Protein AF-X1LUN9-F1 (afdb_monomer_lite)

Radius of gyration: 34.14 Å; chains: 1; bounding box: 71×42×82 Å

pLDDT: mean 83.08, std 9.65, range [52.69, 94.38]

Organism: NCBI:txid412755

Foldseek 3Di:
DPADDVVVVVVVVVVCVVLLQKDWDAWDKDKQDFDWDWAADPVPRDIDIDGGHDIDIDTWGKMFTADPVPRDTDDIDTDDPDPNVQVRVCQVVVHKGKDWHADPVRQIAMDIGHSPPDDPVVVVVVCVVRPPDVVVVVVVVVVDPPDPPPPPPPQDPLLVCLVVVLLCLLAVVLLVQLLVVLLVCLVVCVLVVVVPDPDDVVVVLVVSLVVSLVVSLVVSCVRCCVRVNPPDPVVVVSVVSSVNNNVRSVVSVVLSVVDNHPVVSVVVVVVVVVVD

Sequence (276 aa):
YNDMPQKIVEYQQDRSIKDGDARLASPTEFKLKPTEFEITNQETGETTTYDFDDEKIIELETIEMLDSSTGEREETVYYVETEEDMLRLAYGESEMGATAAMNARGKVSYQYYLQGYETDRLKSLLYILHNESPGVVSAKKDKQVVRTLEVMKTLNNRENLVPVFVAYLGSLMGFFIVMAYIFYDKAEGVIRAFAVTPSSIWKYLISKIFVILTTVVVSSSIITIPVMGGQPNYLLFYIFLIITTFAVASLGLLVASFFDSISKAFGVMYAIMISL

InterPro domains:
  IPR013525 ABC-2 type transporter, transmembrane domain [PF12698] (76-274)

Secondary structure (DSSP, 8-state):
-BS--HHHHHHHHHHHHHTTSEEEPPPEEEEEPPEEEEEE-TTT--EEEEEE-S-EEEEEEEEEEE-TTT--EEEEEEE-SSHHHHHHHHHHHT--EEEEEE-TTS-EEEEEE--S---HHHHHHHHHHH---HHHHHHHHTT----------PPPHHHHHHHHHHHIIIIIIHHHHHHHHHHHHHHTTHHHHHHTSSS-HHHHHHHHHHHHHHHHHHHHHHHHHHHHTTSS-HHHHHHHHHHHHHHHHHHHHHHHHH-SSHHHHHHHHHHHHHH-

Structure (mmCIF, N/CA/C/O backbone):
data_AF-X1LUN9-F1
#
_entry.id   AF-X1LUN9-F1
#
loop_
_atom_site.group_PDB
_atom_site.id
_atom_site.type_symbol
_atom_site.label_atom_id
_atom_site.label_alt_id
_atom_site.label_comp_id
_atom_site.label_asym_id
_atom_site.label_entity_id
_atom_site.label_seq_id
_atom_site.pdbx_PDB_ins_code
_atom_site.Cartn_x
_atom_site.Cartn_y
_atom_site.Cartn_z
_atom_site.occupancy
_atom_site.B_iso_or_equiv
_atom_site.auth_seq_id
_atom_site.auth_comp_id
_atom_site.auth_asym_id
_atom_site.auth_atom_id
_atom_site.pdbx_PDB_model_num
ATOM 1 N N . TYR A 1 1 ? -18.894 -6.087 40.018 1.00 64.50 1 TYR A N 1
ATOM 2 C CA . TYR A 1 1 ? -20.347 -6.248 39.768 1.00 64.50 1 TYR A CA 1
ATOM 3 C C . TYR A 1 1 ? -21.089 -5.487 40.848 1.00 64.50 1 TYR A C 1
ATOM 5 O O . TYR A 1 1 ? -21.012 -5.897 41.997 1.00 64.50 1 TYR A O 1
ATOM 13 N N . ASN A 1 2 ? -21.776 -4.398 40.509 1.00 62.06 2 ASN A N 1
ATOM 14 C CA . ASN A 1 2 ? -22.465 -3.577 41.511 1.00 62.06 2 ASN A CA 1
ATOM 15 C C . ASN A 1 2 ? -23.919 -4.053 41.643 1.00 62.06 2 ASN A C 1
ATOM 17 O O . ASN A 1 2 ? -24.583 -4.293 40.639 1.00 62.06 2 ASN A O 1
ATOM 21 N N . ASP A 1 3 ? -24.414 -4.244 42.865 1.00 66.69 3 ASP A N 1
ATOM 22 C CA . ASP A 1 3 ? -25.817 -4.594 43.162 1.00 66.69 3 ASP A CA 1
ATOM 23 C C . ASP A 1 3 ? -26.363 -5.892 42.524 1.00 66.69 3 ASP A C 1
ATOM 25 O O . ASP A 1 3 ? -27.569 -6.152 42.539 1.00 66.69 3 ASP A O 1
ATOM 29 N N . MET A 1 4 ? -25.496 -6.754 41.981 1.00 74.00 4 MET A N 1
ATOM 30 C CA . MET A 1 4 ? -25.896 -8.063 41.465 1.00 74.00 4 MET A CA 1
ATOM 31 C C . MET A 1 4 ? -25.924 -9.092 42.608 1.00 74.00 4 MET A C 1
ATOM 33 O O . MET A 1 4 ? -24.962 -9.174 43.373 1.00 74.00 4 MET A O 1
ATOM 37 N N . PRO A 1 5 ? -26.978 -9.923 42.737 1.00 77.44 5 PRO A N 1
ATOM 38 C CA . PRO A 1 5 ? -26.986 -11.004 43.716 1.00 77.44 5 PRO A CA 1
ATOM 39 C C . PRO A 1 5 ? -25.768 -11.914 43.534 1.00 77.44 5 PRO A C 1
ATOM 41 O O . PRO A 1 5 ? -25.533 -12.402 42.430 1.00 77.44 5 PRO A O 1
ATOM 44 N N . GLN A 1 6 ? -25.041 -12.196 44.618 1.00 75.31 6 GLN A N 1
ATOM 45 C CA . GLN A 1 6 ? -23.790 -12.967 44.586 1.00 75.31 6 GLN A CA 1
ATOM 46 C C . GLN A 1 6 ? -23.931 -14.311 43.849 1.00 75.31 6 GLN A C 1
ATOM 48 O O . GLN A 1 6 ? -23.093 -14.663 43.031 1.00 75.31 6 GLN A O 1
ATOM 53 N N . LYS A 1 7 ? -25.069 -14.997 44.012 1.00 74.00 7 LYS A N 1
ATOM 54 C CA . LYS A 1 7 ? -25.378 -16.246 43.292 1.00 74.00 7 LYS A CA 1
ATOM 55 C C . LYS A 1 7 ? -25.393 -16.113 41.765 1.00 74.00 7 LYS A C 1
ATOM 57 O O . LYS A 1 7 ? -25.174 -17.096 41.070 1.00 74.00 7 LYS A O 1
ATOM 62 N N . ILE A 1 8 ? -25.725 -14.937 41.236 1.00 71.19 8 ILE A N 1
ATOM 63 C CA . ILE A 1 8 ? -25.744 -14.675 39.790 1.00 71.19 8 ILE A CA 1
ATOM 64 C C . ILE A 1 8 ? -24.328 -14.393 39.287 1.00 71.19 8 ILE A C 1
ATOM 66 O O . ILE A 1 8 ? -23.989 -14.833 38.190 1.00 71.19 8 ILE A O 1
ATOM 70 N N . VAL A 1 9 ? -23.511 -13.705 40.089 1.00 74.81 9 VAL A N 1
ATOM 71 C CA . VAL A 1 9 ? -22.082 -13.497 39.807 1.00 74.81 9 VAL A CA 1
ATOM 72 C C . VAL A 1 9 ? -21.370 -14.848 39.757 1.00 74.81 9 VAL A C 1
ATOM 74 O O . VAL A 1 9 ? -20.799 -15.195 38.726 1.00 74.81 9 VAL A O 1
ATOM 77 N N . GLU A 1 10 ? -21.542 -15.653 40.807 1.00 76.31 10 GLU A N 1
ATOM 78 C CA . GLU A 1 10 ? -20.996 -17.009 40.900 1.00 76.31 10 GLU A CA 1
ATOM 79 C C . GLU A 1 10 ? -21.480 -17.883 39.738 1.00 76.31 10 GLU A C 1
ATOM 81 O O . GLU A 1 10 ? -20.680 -18.563 39.115 1.00 76.31 10 GLU A O 1
ATOM 86 N N . TYR A 1 11 ? -22.768 -17.828 39.372 1.00 75.00 11 TYR A N 1
ATOM 87 C CA . TYR A 1 11 ? -23.297 -18.597 38.239 1.00 75.00 11 TYR A CA 1
ATOM 88 C C . TYR A 1 11 ? -22.660 -18.217 36.895 1.00 75.00 11 TYR A C 1
ATOM 90 O O . TYR A 1 11 ? -22.424 -19.097 36.067 1.00 75.00 11 TYR A O 1
ATOM 98 N N . GLN A 1 12 ? -22.401 -16.929 36.650 1.00 68.75 12 GLN A N 1
ATOM 99 C CA . GLN A 1 12 ? -21.752 -16.491 35.411 1.00 68.75 12 GLN A CA 1
ATOM 100 C C . GLN A 1 12 ? -20.290 -16.940 35.354 1.00 68.75 12 GLN A C 1
ATOM 102 O O . GLN A 1 12 ? -19.865 -17.443 34.316 1.00 68.75 12 GLN A O 1
ATOM 107 N N . GLN A 1 13 ? -19.560 -16.833 36.466 1.00 71.12 13 GLN A N 1
ATOM 108 C CA . GLN A 1 13 ? -18.177 -17.308 36.572 1.00 71.12 13 GLN A CA 1
ATOM 109 C C . GLN A 1 13 ? -18.097 -18.836 36.414 1.00 71.12 13 GLN A C 1
ATOM 111 O O . GLN A 1 13 ? -17.355 -19.344 35.573 1.00 71.12 13 GLN A O 1
ATOM 116 N N . ASP A 1 14 ? -18.931 -19.575 37.150 1.00 74.06 14 ASP A N 1
ATOM 117 C CA . ASP A 1 14 ? -18.991 -21.040 37.119 1.00 74.06 14 ASP A CA 1
ATOM 118 C C . ASP A 1 14 ? -19.312 -21.586 35.733 1.00 74.06 14 ASP A C 1
ATOM 120 O O . ASP A 1 14 ? -18.839 -22.661 35.368 1.00 74.06 14 ASP A O 1
ATOM 124 N N . ARG A 1 15 ? -20.178 -20.897 34.986 1.00 73.50 15 ARG A N 1
ATOM 125 C CA . ARG A 1 15 ? -20.591 -21.341 33.658 1.00 73.50 15 ARG A CA 1
ATOM 126 C C . ARG A 1 15 ? -19.418 -21.304 32.686 1.00 73.50 15 ARG A C 1
ATOM 128 O O . ARG A 1 15 ? -19.148 -22.325 32.066 1.00 73.50 15 ARG A O 1
ATOM 135 N N . SER A 1 16 ? -18.693 -20.189 32.619 1.00 67.50 16 SER A N 1
ATOM 136 C CA . SER A 1 16 ? -17.518 -20.062 31.748 1.00 67.50 16 SER A CA 1
ATOM 137 C C . SER A 1 16 ? -16.427 -21.074 32.108 1.00 67.50 16 SER A C 1
ATOM 139 O O . SER A 1 16 ? -15.775 -21.627 31.227 1.00 67.50 16 SER A O 1
ATOM 141 N N . ILE A 1 17 ? -16.269 -21.385 33.400 1.00 74.19 17 ILE A N 1
ATOM 142 C CA . ILE A 1 17 ? -15.316 -22.403 33.865 1.00 74.19 17 ILE A CA 1
ATOM 143 C C . ILE A 1 17 ? -15.777 -23.822 33.495 1.00 74.19 17 ILE A C 1
ATOM 145 O O . ILE A 1 17 ? -14.973 -24.645 33.061 1.00 74.19 17 ILE A O 1
ATOM 149 N N . LYS A 1 18 ? -17.070 -24.133 33.652 1.00 72.38 18 LYS A N 1
ATOM 150 C CA . LYS A 1 18 ? -17.642 -25.452 33.315 1.00 72.38 18 LYS A CA 1
ATOM 151 C C . LYS A 1 18 ? -17.634 -25.733 31.817 1.00 72.38 18 LYS A C 1
ATOM 153 O O . LYS A 1 18 ? -17.449 -26.888 31.439 1.00 72.38 18 LYS A O 1
ATOM 158 N N . ASP A 1 19 ? -17.822 -24.701 31.002 1.00 74.31 19 ASP A N 1
ATOM 159 C CA . ASP A 1 19 ? -17.819 -24.802 29.542 1.00 74.31 19 ASP A CA 1
ATOM 160 C C . ASP A 1 19 ? -16.383 -24.942 28.978 1.00 74.31 19 ASP A C 1
ATOM 162 O O . ASP A 1 19 ? -16.211 -25.327 27.826 1.00 74.31 19 ASP A O 1
ATOM 166 N N . GLY A 1 20 ? -15.350 -24.757 29.817 1.00 71.06 20 GLY A N 1
ATOM 167 C CA . GLY A 1 20 ? -13.933 -24.909 29.457 1.00 71.06 20 GLY A CA 1
ATOM 168 C C . GLY A 1 20 ? -13.294 -23.644 28.877 1.00 71.06 20 GLY A C 1
ATOM 169 O O . GLY A 1 20 ? -12.104 -23.654 28.567 1.00 71.06 20 GLY A O 1
ATOM 170 N N . ASP A 1 21 ? -14.065 -22.563 28.791 1.00 74.75 21 ASP A N 1
ATOM 171 C CA . ASP A 1 21 ? -13.673 -21.285 28.191 1.00 74.75 21 ASP A CA 1
ATOM 172 C C . ASP A 1 21 ? -12.909 -20.379 29.173 1.00 74.75 21 ASP A C 1
ATOM 174 O O . ASP A 1 21 ? -12.366 -19.345 28.787 1.00 74.75 21 ASP A O 1
ATOM 178 N N . ALA A 1 22 ? -12.866 -20.739 30.460 1.00 80.12 22 ALA A N 1
ATOM 179 C CA . ALA A 1 22 ? -12.176 -19.973 31.490 1.00 80.12 22 ALA A CA 1
ATOM 180 C C . ALA A 1 22 ? -11.582 -20.858 32.594 1.00 80.12 22 ALA A C 1
ATOM 182 O O . ALA A 1 22 ? -12.078 -21.946 32.891 1.00 80.12 22 ALA A O 1
ATOM 183 N N . ARG A 1 23 ? -10.544 -20.363 33.273 1.00 82.69 23 ARG A N 1
ATOM 184 C CA . ARG A 1 23 ? -10.014 -20.965 34.505 1.00 82.69 23 ARG A CA 1
ATOM 185 C C . ARG A 1 23 ? -9.697 -19.912 35.561 1.00 82.69 23 ARG A C 1
ATOM 187 O O . ARG A 1 23 ? -9.228 -18.823 35.245 1.00 82.69 23 ARG A O 1
ATOM 194 N N . LEU A 1 24 ? -9.903 -20.273 36.826 1.00 82.44 24 LEU A N 1
ATOM 195 C CA . LEU A 1 24 ? -9.445 -19.481 37.967 1.00 82.44 24 LEU A CA 1
ATOM 196 C C . LEU A 1 24 ? -7.916 -19.546 38.056 1.00 82.44 24 LEU A C 1
ATOM 198 O O . LEU A 1 24 ? -7.342 -20.635 38.148 1.00 82.44 24 LEU A O 1
ATOM 202 N N . ALA A 1 25 ? -7.269 -18.384 38.030 1.00 82.88 25 ALA A N 1
ATOM 203 C CA . ALA A 1 25 ? -5.841 -18.241 38.276 1.00 82.88 25 ALA A CA 1
ATOM 204 C C . ALA A 1 25 ? -5.580 -17.833 39.734 1.00 82.88 25 ALA A C 1
ATOM 206 O O . ALA A 1 25 ? -6.498 -17.532 40.499 1.00 82.88 25 ALA A O 1
ATOM 207 N N . SER A 1 26 ? -4.310 -17.850 40.144 1.00 82.25 26 SER A N 1
ATOM 208 C CA . SER A 1 26 ? -3.925 -17.289 41.441 1.00 82.25 26 SER A CA 1
ATOM 209 C C . SER A 1 26 ? -4.251 -15.788 41.489 1.00 82.25 26 SER A C 1
ATOM 211 O O . SER A 1 26 ? -4.103 -15.125 40.460 1.00 82.25 26 SER A O 1
ATOM 213 N N . PRO A 1 27 ? -4.671 -15.248 42.650 1.00 85.31 27 PRO A N 1
ATOM 214 C CA . PRO A 1 27 ? -4.916 -13.818 42.799 1.00 85.31 27 PRO A CA 1
ATOM 215 C C . PRO A 1 27 ? -3.704 -12.994 42.360 1.00 85.31 27 PRO A C 1
ATOM 217 O O . PRO A 1 27 ? -2.561 -13.367 42.643 1.00 85.31 27 PRO A O 1
ATOM 220 N N . THR A 1 28 ? -3.960 -11.884 41.672 1.00 86.50 28 THR A N 1
ATOM 221 C CA . THR A 1 28 ? -2.912 -10.971 41.202 1.00 86.50 28 THR A CA 1
ATOM 222 C C . THR A 1 28 ? -2.901 -9.730 42.083 1.00 86.50 28 THR A C 1
ATOM 224 O O . THR A 1 28 ? -3.938 -9.096 42.279 1.00 86.50 28 THR A O 1
ATOM 227 N N . GLU A 1 29 ? -1.733 -9.383 42.620 1.00 88.75 29 GLU A N 1
ATOM 228 C CA . GLU A 1 29 ? -1.544 -8.171 43.417 1.00 88.75 29 GLU A CA 1
ATOM 229 C C . GLU A 1 29 ? -1.252 -6.975 42.499 1.00 88.75 29 GLU A C 1
ATOM 231 O O . GLU A 1 29 ? -0.327 -7.020 41.684 1.00 88.75 29 GLU A O 1
ATOM 236 N N . PHE A 1 30 ? -2.012 -5.892 42.659 1.00 87.75 30 PHE A N 1
ATOM 237 C CA . PHE A 1 30 ? -1.781 -4.621 41.976 1.00 87.75 30 PHE A CA 1
ATOM 238 C C . PHE A 1 30 ? -1.488 -3.509 42.976 1.00 87.75 30 PHE A C 1
ATOM 240 O O . PHE A 1 30 ? -2.183 -3.343 43.981 1.00 87.75 30 PHE A O 1
ATOM 247 N N . LYS A 1 31 ? -0.476 -2.694 42.659 1.00 88.19 31 LYS A N 1
ATOM 248 C CA . LYS A 1 31 ? -0.143 -1.481 43.406 1.00 88.19 31 LYS A CA 1
ATOM 249 C C . LYS A 1 31 ? -0.679 -0.253 42.673 1.00 88.19 31 LYS A C 1
ATOM 251 O O . LYS A 1 31 ? -0.069 0.220 41.713 1.00 88.19 31 LYS A O 1
ATOM 256 N N . LEU A 1 32 ? -1.784 0.293 43.166 1.00 87.38 32 LEU A N 1
ATOM 257 C CA . LEU A 1 32 ? -2.401 1.503 42.639 1.00 87.38 32 LEU A CA 1
ATOM 258 C C . LEU A 1 32 ? -1.636 2.745 43.120 1.00 87.38 32 LEU A C 1
ATOM 260 O O . LEU A 1 32 ? -1.421 2.937 44.321 1.00 87.38 32 LEU A O 1
ATOM 264 N N . LYS A 1 33 ? -1.207 3.585 42.171 1.00 85.50 33 LYS A N 1
ATOM 265 C CA . LYS A 1 33 ? -0.434 4.818 42.418 1.00 85.50 33 LYS A CA 1
ATOM 266 C C . LYS A 1 33 ? -1.333 6.048 42.489 1.00 85.50 33 LYS A C 1
ATOM 268 O O . LYS A 1 33 ? -2.406 6.019 41.876 1.00 85.50 33 LYS A O 1
ATOM 273 N N . PRO A 1 34 ? -0.956 7.105 43.233 1.00 84.38 34 PRO A N 1
ATOM 274 C CA . PRO A 1 34 ? -1.720 8.345 43.273 1.00 84.38 34 PRO A CA 1
ATOM 275 C C . PRO A 1 34 ? -1.926 8.880 41.860 1.00 84.38 34 PRO A C 1
ATOM 277 O O . PRO A 1 34 ? -1.029 8.773 41.014 1.00 84.38 34 PRO A O 1
ATOM 280 N N . THR A 1 35 ? -3.133 9.336 41.562 1.00 87.44 35 THR A N 1
ATOM 281 C CA . THR A 1 35 ? -3.547 9.616 40.190 1.00 87.44 35 THR A CA 1
ATOM 282 C C . THR A 1 35 ? -4.771 10.517 40.181 1.00 87.44 35 THR A C 1
ATOM 284 O O . THR A 1 35 ? -5.719 10.291 40.926 1.00 87.44 35 THR A O 1
ATOM 287 N N . GLU A 1 36 ? -4.731 11.500 39.287 1.00 88.88 36 GLU A N 1
ATOM 288 C CA . GLU A 1 36 ? -5.807 12.449 39.026 1.0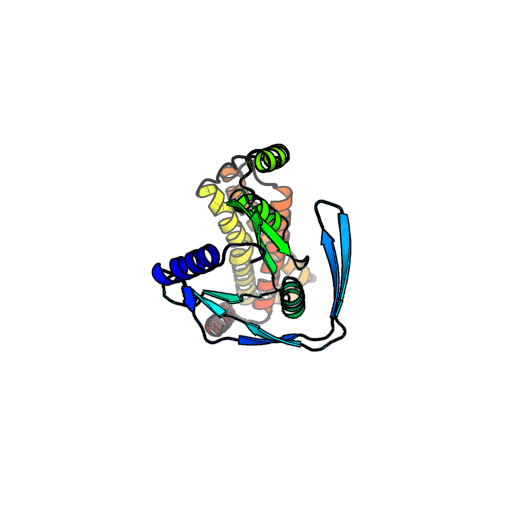0 88.88 36 GLU A CA 1
ATOM 289 C C . GLU A 1 36 ? -6.237 12.298 37.560 1.00 88.88 36 GLU A C 1
ATOM 291 O O . GLU A 1 36 ? -5.391 12.275 36.657 1.00 88.88 36 GLU A O 1
ATOM 296 N N . PHE A 1 37 ? -7.538 12.148 37.315 1.00 88.50 37 PHE A N 1
ATOM 297 C CA . PHE A 1 37 ? -8.105 12.073 35.966 1.00 88.50 37 PHE A CA 1
ATOM 298 C C . PHE A 1 37 ? -9.562 12.531 35.929 1.00 88.50 37 PHE A C 1
ATOM 300 O O . PHE A 1 37 ? -10.267 12.574 36.936 1.00 88.50 37 PHE A O 1
ATOM 307 N N . GLU A 1 38 ? -10.031 12.849 34.727 1.00 89.12 38 GLU A N 1
ATOM 308 C CA . GLU A 1 38 ? -11.403 13.276 34.474 1.00 89.12 38 GLU A CA 1
ATOM 309 C C . GLU A 1 38 ? -12.135 12.238 33.624 1.00 89.12 38 GLU A C 1
ATOM 311 O O . GLU A 1 38 ? -11.631 11.784 32.595 1.00 89.12 38 GLU A O 1
ATOM 316 N N . ILE A 1 39 ? -13.360 11.898 34.019 1.00 87.50 39 ILE A N 1
ATOM 317 C CA . ILE A 1 39 ? -14.262 11.063 33.224 1.00 87.50 39 ILE A CA 1
ATOM 318 C C . ILE A 1 39 ? -15.415 11.928 32.749 1.00 87.50 39 ILE A C 1
ATOM 320 O O . ILE A 1 39 ? -16.091 12.569 33.546 1.00 87.50 39 ILE A O 1
ATOM 324 N N . THR A 1 40 ? -15.673 11.915 31.442 1.00 87.19 40 THR A N 1
ATOM 325 C CA . THR A 1 40 ? -16.831 12.597 30.856 1.00 87.19 40 THR A CA 1
ATOM 326 C C . THR A 1 40 ? -17.878 11.584 30.417 1.00 87.19 40 THR A C 1
ATOM 328 O O . THR A 1 40 ? -17.622 10.736 29.558 1.00 87.19 40 THR A O 1
ATOM 331 N N . ASN A 1 41 ? -19.084 11.696 30.967 1.00 85.44 41 ASN A N 1
ATOM 332 C CA . ASN A 1 41 ? -20.227 10.911 30.527 1.00 85.44 41 ASN A CA 1
ATOM 333 C C . ASN A 1 41 ? -20.673 11.385 29.136 1.00 85.44 41 ASN A C 1
ATOM 335 O O . ASN A 1 41 ? -21.071 12.532 28.946 1.00 85.44 41 ASN A O 1
ATOM 339 N N . GLN A 1 42 ? -20.630 10.491 28.147 1.00 80.44 42 GLN A N 1
ATOM 340 C CA . GLN A 1 42 ? -20.950 10.849 26.763 1.00 80.44 42 GLN A CA 1
ATOM 341 C C . GLN A 1 42 ? -22.437 11.131 26.508 1.00 80.44 42 GLN A C 1
ATOM 343 O O . GLN A 1 42 ? -22.763 11.783 25.516 1.00 80.44 42 GLN A O 1
ATOM 348 N N . GLU A 1 43 ? -23.341 10.630 27.350 1.00 76.88 43 GLU A N 1
ATOM 349 C CA . GLU A 1 43 ? -24.782 10.848 27.196 1.00 76.88 43 GLU A CA 1
ATOM 350 C C . GLU A 1 43 ? -25.235 12.151 27.859 1.00 76.88 43 GLU A C 1
ATOM 352 O O . GLU A 1 43 ? -26.050 12.875 27.285 1.00 76.88 43 GLU A O 1
ATOM 357 N N . THR A 1 44 ? -24.707 12.461 29.047 1.00 80.44 44 THR A N 1
ATOM 358 C CA . THR A 1 44 ? -25.100 13.654 29.817 1.00 80.44 44 THR A CA 1
ATOM 359 C C . THR A 1 44 ? -24.188 14.856 29.579 1.00 80.44 44 THR A C 1
ATOM 361 O O . THR A 1 44 ? -24.618 15.989 29.788 1.00 80.44 44 THR A O 1
ATOM 364 N N . GLY A 1 45 ? -22.951 14.636 29.122 1.00 82.38 45 GLY A N 1
ATOM 365 C CA . GLY A 1 45 ? -21.921 15.670 28.995 1.00 82.38 45 GLY A CA 1
ATOM 366 C C . GLY A 1 45 ? -21.334 16.127 30.333 1.00 82.38 45 GLY A C 1
ATOM 367 O O . GLY A 1 45 ? -20.623 17.126 30.371 1.00 82.38 45 GLY A O 1
ATOM 368 N N . GLU A 1 46 ? -21.652 15.431 31.424 1.00 87.62 46 GLU A N 1
ATOM 369 C CA . GLU A 1 46 ? -21.136 15.728 32.758 1.00 87.62 46 GLU A CA 1
ATOM 370 C C . GLU A 1 46 ? -19.720 15.169 32.917 1.00 87.62 46 GLU A C 1
ATOM 372 O O . GLU A 1 46 ? -19.462 14.012 32.574 1.00 87.62 46 GLU A O 1
ATOM 377 N N . THR A 1 47 ? -18.813 15.996 33.436 1.00 89.06 47 THR A N 1
ATOM 378 C CA . THR A 1 47 ? -17.429 15.616 33.724 1.00 89.06 47 THR A CA 1
ATOM 379 C C . THR A 1 47 ? -17.243 15.495 35.230 1.00 89.06 47 THR A C 1
ATOM 381 O O . THR A 1 47 ? -17.557 16.424 35.975 1.00 89.06 47 THR A O 1
ATOM 384 N N . THR A 1 48 ? -16.727 14.353 35.673 1.00 88.06 48 THR A N 1
ATOM 385 C CA . THR A 1 48 ? -16.393 14.071 37.069 1.00 88.06 48 THR A CA 1
ATOM 386 C C . THR A 1 48 ? -14.882 13.935 37.196 1.00 88.06 48 THR A C 1
ATOM 38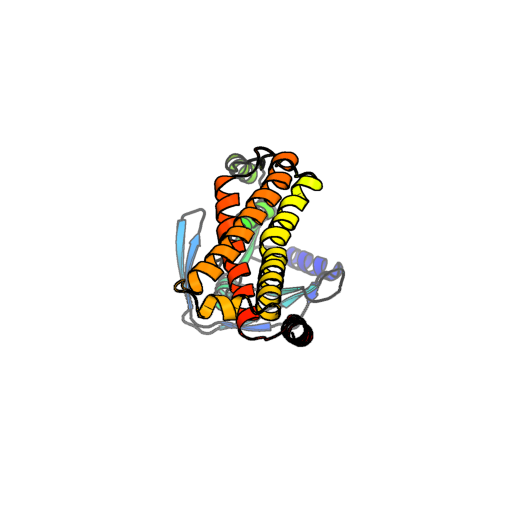8 O O . THR A 1 48 ? -14.268 13.127 36.497 1.00 88.06 48 THR A O 1
ATOM 391 N N . THR A 1 49 ? -14.291 14.736 38.079 1.00 88.94 49 THR A N 1
ATOM 392 C CA . THR A 1 49 ? -12.866 14.673 38.413 1.00 88.94 49 THR A CA 1
ATOM 393 C C . THR A 1 49 ? -12.661 13.690 39.560 1.00 88.94 49 THR A C 1
ATOM 395 O O . THR A 1 49 ? -13.350 13.776 40.578 1.00 88.94 49 THR A O 1
ATOM 398 N N . TYR A 1 50 ? -11.718 12.771 39.385 1.00 86.94 50 TYR A N 1
ATOM 399 C CA . TYR A 1 50 ? -11.272 11.823 40.397 1.00 86.94 50 TYR A CA 1
ATOM 400 C C . TYR A 1 50 ? -9.845 12.172 40.796 1.00 86.94 50 TYR A C 1
ATOM 402 O O . TYR A 1 50 ? -8.973 12.265 39.933 1.00 86.94 50 TYR A O 1
ATOM 410 N N . ASP A 1 51 ? -9.627 12.348 42.095 1.00 88.69 51 ASP A N 1
ATOM 411 C CA . ASP A 1 51 ? -8.332 12.686 42.676 1.00 88.69 51 ASP A CA 1
ATOM 412 C C . ASP A 1 51 ? -8.012 11.684 43.792 1.00 88.69 51 ASP A C 1
ATOM 414 O O . ASP A 1 51 ? -8.702 11.630 44.815 1.00 88.69 51 ASP A O 1
ATOM 418 N N . PHE A 1 52 ? -7.021 10.826 43.545 1.00 89.31 52 PHE A N 1
ATOM 419 C CA . PHE A 1 52 ? -6.573 9.793 44.473 1.00 89.31 52 PHE A CA 1
ATOM 420 C C . PHE A 1 52 ? -5.157 10.110 44.956 1.00 89.31 52 PHE A C 1
ATOM 422 O O . PHE A 1 52 ? -4.187 9.889 44.229 1.00 89.31 52 PHE A O 1
ATOM 429 N N . ASP A 1 53 ? -5.037 10.554 46.205 1.00 85.00 53 ASP A N 1
ATOM 430 C CA . ASP A 1 53 ? -3.765 10.958 46.821 1.00 85.00 53 ASP A CA 1
ATOM 431 C C . ASP A 1 53 ? -2.976 9.803 47.475 1.00 85.00 53 ASP A C 1
ATOM 433 O O . ASP A 1 53 ? -1.805 9.956 47.833 1.00 85.00 53 ASP A O 1
ATOM 437 N N . ASP A 1 54 ? -3.591 8.636 47.673 1.00 87.81 54 ASP A N 1
ATOM 438 C CA . ASP A 1 54 ? -3.079 7.555 48.521 1.00 87.81 54 ASP A CA 1
ATOM 439 C C . ASP A 1 54 ? -2.613 6.335 47.721 1.00 87.81 54 ASP A C 1
ATOM 441 O O . ASP A 1 54 ? -3.287 5.913 46.798 1.00 87.81 54 ASP A O 1
ATOM 445 N N . GLU A 1 55 ? -1.492 5.694 48.067 1.00 87.88 55 GLU A N 1
ATOM 446 C CA . GLU A 1 55 ? -1.131 4.387 47.487 1.00 87.88 55 GLU A CA 1
ATOM 447 C C . GLU A 1 55 ? -1.974 3.257 48.098 1.00 87.88 55 GLU A C 1
ATOM 449 O O . GLU A 1 55 ? -2.037 3.123 49.321 1.00 87.88 55 GLU A O 1
ATOM 454 N N . LYS A 1 56 ? -2.549 2.391 47.253 1.00 88.06 56 LYS A N 1
ATOM 455 C CA . LYS A 1 56 ? -3.367 1.246 47.686 1.00 88.06 56 LYS A CA 1
ATOM 456 C C . LYS A 1 56 ? -2.904 -0.039 47.004 1.00 88.06 56 LYS A C 1
ATOM 458 O O . LYS A 1 56 ? -2.683 -0.054 45.796 1.00 88.06 56 LYS A O 1
ATOM 463 N N . ILE A 1 57 ? -2.751 -1.112 47.776 1.00 87.69 57 ILE A N 1
ATOM 464 C CA . ILE A 1 57 ? -2.487 -2.458 47.250 1.00 87.69 57 ILE A CA 1
ATOM 465 C C . ILE A 1 57 ? -3.802 -3.228 47.279 1.00 87.69 57 ILE A C 1
ATOM 467 O O . ILE A 1 57 ? -4.476 -3.251 48.311 1.00 87.69 57 ILE A O 1
ATOM 471 N N . ILE A 1 58 ? -4.163 -3.826 46.149 1.00 87.31 58 ILE A N 1
ATOM 472 C CA . ILE A 1 58 ? -5.361 -4.651 46.002 1.00 87.31 58 ILE A CA 1
ATOM 473 C C . ILE A 1 58 ? -4.968 -6.032 45.482 1.00 87.31 58 ILE A C 1
ATOM 475 O O . ILE A 1 58 ? -4.160 -6.151 44.562 1.00 87.31 58 ILE A O 1
ATOM 479 N N . GLU A 1 59 ? -5.537 -7.076 46.078 1.00 87.19 59 GLU A N 1
ATOM 480 C CA . GLU A 1 59 ? -5.461 -8.438 45.554 1.00 87.19 59 GLU A CA 1
ATOM 481 C C . GLU A 1 59 ? -6.738 -8.716 44.767 1.00 87.19 59 GLU A C 1
ATOM 483 O O . GLU A 1 59 ? -7.839 -8.612 45.308 1.00 87.19 59 GLU A O 1
ATOM 488 N N . LEU A 1 60 ? -6.590 -9.031 43.482 1.00 86.94 60 LEU A N 1
ATOM 489 C CA . LEU A 1 60 ? -7.717 -9.201 42.574 1.00 86.94 60 LEU A CA 1
ATOM 490 C C . LEU A 1 60 ? -7.908 -10.657 42.183 1.00 86.94 60 LEU A C 1
ATOM 492 O O . LEU A 1 60 ? -6.964 -11.360 41.799 1.00 86.94 60 LEU A O 1
ATOM 496 N N . GLU A 1 61 ? -9.167 -11.087 42.210 1.00 84.94 61 GLU A N 1
ATOM 497 C CA . GLU A 1 61 ? -9.562 -12.356 41.621 1.00 84.94 61 GLU A CA 1
ATOM 498 C C . GLU A 1 61 ? -9.306 -12.302 40.110 1.00 84.94 61 GLU A C 1
ATOM 500 O O . GLU A 1 61 ? -9.742 -11.384 39.411 1.00 84.94 61 GLU A O 1
ATOM 505 N N . THR A 1 62 ? -8.541 -13.279 39.626 1.00 85.00 62 THR A N 1
ATOM 506 C CA . THR A 1 62 ? -8.031 -13.316 38.257 1.00 85.00 62 THR A CA 1
ATOM 507 C C . THR A 1 62 ? -8.599 -14.531 37.537 1.00 85.00 62 THR A C 1
ATOM 509 O O . THR A 1 62 ? -8.402 -15.669 37.972 1.00 85.00 62 THR A O 1
ATOM 512 N N . ILE A 1 63 ? -9.285 -14.294 36.423 1.00 84.69 63 ILE A N 1
ATOM 513 C CA . ILE A 1 63 ? -9.801 -15.345 35.546 1.00 84.69 63 ILE A CA 1
ATOM 514 C C . ILE A 1 63 ? -9.055 -15.280 34.218 1.00 84.69 63 ILE A C 1
ATOM 516 O O . ILE A 1 63 ? -8.983 -14.232 33.586 1.00 84.69 63 ILE A O 1
ATOM 520 N N . GLU A 1 64 ? -8.500 -16.408 33.789 1.00 85.44 64 GLU A N 1
ATOM 521 C CA . GLU A 1 64 ? -7.886 -16.539 32.469 1.00 85.44 64 GLU A CA 1
ATOM 522 C C . GLU A 1 64 ? -8.902 -17.140 31.500 1.00 85.44 64 GLU A C 1
ATOM 524 O O . GLU A 1 64 ? -9.397 -18.247 31.724 1.00 85.44 64 GLU A O 1
ATOM 529 N N . MET A 1 65 ? -9.196 -16.409 30.431 1.00 81.50 65 MET A N 1
ATOM 530 C CA . MET A 1 65 ? -10.017 -16.855 29.312 1.00 81.50 65 MET A CA 1
ATOM 531 C C . MET A 1 65 ? -9.157 -17.690 28.363 1.00 81.50 65 MET A C 1
ATOM 533 O O . MET A 1 65 ? -8.021 -17.320 28.042 1.00 81.50 65 MET A O 1
ATOM 537 N N . LEU A 1 66 ? -9.690 -18.829 27.937 1.00 82.00 66 LEU A N 1
ATOM 538 C CA . LEU A 1 66 ? -9.004 -19.800 27.094 1.00 82.00 66 LEU A CA 1
ATOM 539 C C . LEU A 1 66 ? -9.690 -19.895 25.732 1.00 82.00 66 LEU A C 1
ATOM 541 O O . LEU A 1 66 ? -10.916 -19.892 25.640 1.00 82.00 66 LEU A O 1
ATOM 545 N N . ASP A 1 67 ? -8.896 -20.058 24.680 1.00 76.44 67 ASP A N 1
ATOM 546 C CA . ASP A 1 67 ? -9.402 -20.430 23.363 1.00 76.44 67 ASP A CA 1
ATOM 547 C C . ASP A 1 67 ? -9.975 -21.852 23.444 1.00 76.44 67 ASP A C 1
ATOM 549 O O . ASP A 1 67 ? -9.257 -22.826 23.685 1.00 76.44 67 ASP A O 1
ATOM 553 N N . SER A 1 68 ? -11.279 -21.978 23.212 1.00 71.56 68 SER A N 1
ATOM 554 C CA . SER A 1 68 ? -12.015 -23.251 23.248 1.00 71.56 68 SER A CA 1
ATOM 555 C C . SER A 1 68 ? -11.482 -24.328 22.286 1.00 71.56 68 SER A C 1
ATOM 557 O O . SER A 1 68 ? -11.747 -25.518 22.473 1.00 71.56 68 SER A O 1
ATOM 559 N N . SER A 1 69 ? -10.724 -23.946 21.256 1.00 73.31 69 SER A N 1
ATOM 560 C CA . SER A 1 69 ? -10.163 -24.842 20.241 1.00 73.31 69 SER A CA 1
ATOM 561 C C . SER A 1 69 ? -8.708 -25.241 20.497 1.00 73.31 69 SER A C 1
ATOM 563 O O . SER A 1 69 ? -8.332 -26.379 20.200 1.00 73.31 69 SER A O 1
ATOM 565 N N . THR A 1 70 ? -7.892 -24.339 21.051 1.00 75.50 70 THR A N 1
ATOM 566 C CA . THR A 1 70 ? -6.450 -24.564 21.271 1.00 75.50 70 THR A CA 1
ATOM 567 C C . THR A 1 70 ? -6.087 -24.779 22.741 1.00 75.50 70 THR A C 1
ATOM 569 O O . THR A 1 70 ? -5.058 -25.390 23.034 1.00 75.50 70 THR A O 1
ATOM 572 N N . GLY A 1 71 ? -6.935 -24.335 23.672 1.00 71.69 71 GLY A N 1
ATOM 573 C CA . GLY A 1 71 ? -6.674 -24.326 25.113 1.00 71.69 71 GLY A CA 1
ATOM 574 C C . GLY A 1 71 ? -5.610 -23.310 25.538 1.00 71.69 71 GLY A C 1
ATOM 575 O O . GLY A 1 71 ? -5.166 -23.341 26.690 1.00 71.69 71 GLY A O 1
ATOM 576 N N . GLU A 1 72 ? -5.165 -22.441 24.626 1.00 79.69 72 GLU A N 1
ATOM 577 C CA . GLU A 1 72 ? -4.221 -21.367 24.926 1.00 79.69 72 GLU A CA 1
ATOM 578 C C . GLU A 1 72 ? -4.930 -20.192 25.608 1.00 79.69 72 GLU A C 1
ATOM 580 O O . GLU A 1 72 ? -6.124 -19.967 25.423 1.00 79.69 72 GLU A O 1
ATOM 585 N N . ARG A 1 73 ? -4.188 -19.441 26.430 1.00 79.44 73 ARG A N 1
ATOM 586 C CA . ARG A 1 73 ? -4.717 -18.264 27.125 1.00 79.44 73 ARG A CA 1
ATOM 587 C C . ARG A 1 73 ? -4.878 -17.106 26.145 1.00 79.44 73 ARG A C 1
ATOM 589 O O . ARG A 1 73 ? -3.873 -16.618 25.631 1.00 79.44 73 ARG A O 1
ATOM 596 N N . GLU A 1 74 ? -6.106 -16.634 25.969 1.00 81.56 74 GLU A N 1
ATOM 597 C CA . GLU A 1 74 ? -6.410 -15.462 25.142 1.00 81.56 74 GLU A CA 1
ATOM 598 C C . GLU A 1 74 ? -6.349 -14.169 25.952 1.00 81.56 74 GLU A C 1
ATOM 600 O O . GLU A 1 74 ? -5.688 -13.214 25.550 1.00 81.56 74 GLU A O 1
ATOM 605 N N . GLU A 1 75 ? -7.013 -14.144 27.107 1.00 80.56 75 GLU A N 1
ATOM 606 C CA . GLU A 1 75 ? -7.256 -12.911 27.853 1.00 80.56 75 GLU A CA 1
ATOM 607 C C . GLU A 1 75 ? -7.250 -13.167 29.362 1.00 80.56 75 GLU A C 1
ATOM 609 O O . GLU A 1 75 ? -7.520 -14.277 29.824 1.00 80.56 75 GLU A O 1
ATOM 614 N N . THR A 1 76 ? -6.935 -12.136 30.142 1.00 83.50 76 THR A N 1
ATOM 615 C CA . THR A 1 76 ? -7.012 -12.175 31.602 1.00 83.50 76 THR A CA 1
ATOM 616 C C . THR A 1 76 ? -7.998 -11.118 32.071 1.00 83.50 76 THR A C 1
ATOM 618 O O . THR A 1 76 ? -7.837 -9.938 31.775 1.00 83.50 76 THR A O 1
ATOM 621 N N . VAL A 1 77 ? -9.004 -11.543 32.827 1.00 83.62 77 VAL A N 1
ATOM 622 C CA . VAL A 1 77 ? -10.043 -10.683 33.388 1.00 83.62 77 VAL A CA 1
ATOM 623 C C . VAL A 1 77 ? -9.819 -10.549 34.889 1.00 83.62 77 VAL A C 1
ATOM 625 O O . VAL A 1 77 ? -9.701 -11.548 35.603 1.00 83.62 77 VAL A O 1
ATOM 628 N N . TYR A 1 78 ? -9.790 -9.306 35.367 1.00 84.88 78 TYR A N 1
ATOM 629 C CA . TYR A 1 78 ? -9.644 -8.978 36.782 1.00 84.88 78 TYR A CA 1
ATOM 630 C C . TYR A 1 78 ? -10.977 -8.510 37.359 1.00 84.88 78 TYR A C 1
ATOM 632 O O . TYR A 1 78 ? -11.608 -7.593 36.828 1.00 84.88 78 TYR A O 1
ATOM 640 N N . TYR A 1 79 ? -11.399 -9.118 38.465 1.00 83.56 79 TYR A N 1
ATOM 641 C CA . TYR A 1 79 ? -12.600 -8.702 39.181 1.00 83.56 79 TYR A CA 1
ATOM 642 C C . TYR A 1 79 ? -12.240 -7.806 40.347 1.00 83.56 79 TYR A C 1
ATOM 644 O O . TYR A 1 79 ? -11.476 -8.189 41.226 1.00 83.56 79 TYR A O 1
ATOM 652 N N . VAL A 1 80 ? -12.844 -6.622 40.352 1.00 84.12 80 VAL A N 1
ATOM 653 C CA . VAL A 1 80 ? -12.636 -5.605 41.376 1.00 84.12 80 VAL A CA 1
ATOM 654 C C . VAL A 1 80 ? -13.921 -5.416 42.179 1.00 84.12 80 VAL A C 1
ATOM 656 O O . VAL A 1 80 ? -15.025 -5.448 41.622 1.00 84.12 80 VAL A O 1
ATOM 659 N N . GLU A 1 81 ? -13.778 -5.231 43.491 1.00 80.88 81 GLU A N 1
ATOM 660 C CA . GLU A 1 81 ? -14.910 -5.068 44.410 1.00 80.88 81 GLU A CA 1
ATOM 661 C C . GLU A 1 81 ? -15.576 -3.695 44.287 1.00 80.88 81 GLU A C 1
ATOM 663 O O . GLU A 1 81 ? -16.800 -3.596 44.360 1.00 80.88 81 GLU A O 1
ATOM 668 N N . THR A 1 82 ? -14.781 -2.639 44.090 1.00 84.38 82 THR A N 1
ATOM 669 C CA . THR A 1 82 ? -15.264 -1.256 44.056 1.00 84.38 82 THR A CA 1
ATOM 670 C C . THR A 1 82 ? -15.076 -0.622 42.681 1.00 84.38 82 THR A C 1
ATOM 672 O O . THR A 1 82 ? -14.151 -0.948 41.935 1.00 84.38 82 THR A O 1
ATOM 675 N N . GLU A 1 83 ? -15.972 0.304 42.334 1.00 85.62 83 GLU A N 1
ATOM 676 C CA . GLU A 1 83 ? -15.869 1.070 41.090 1.00 85.62 83 GLU A CA 1
ATOM 677 C C . GLU A 1 83 ? -14.619 1.958 41.076 1.00 85.62 83 GLU A C 1
ATOM 679 O O . GLU A 1 83 ? -13.936 2.021 40.061 1.00 85.62 83 GLU A O 1
ATOM 684 N N . GLU A 1 84 ? -14.275 2.577 42.207 1.00 87.50 84 GLU A N 1
ATOM 685 C CA . GLU A 1 84 ? -13.090 3.433 42.342 1.00 87.50 84 GLU A CA 1
ATOM 686 C C . GLU A 1 84 ? -11.791 2.674 42.044 1.00 87.50 84 GLU A C 1
ATOM 688 O O . GLU A 1 84 ? -10.964 3.142 41.260 1.00 87.50 84 GLU A O 1
ATOM 693 N N . ASP A 1 85 ? -11.633 1.471 42.607 1.00 88.38 85 ASP A N 1
ATOM 694 C CA . ASP A 1 85 ? -10.456 0.635 42.361 1.00 88.38 85 ASP A CA 1
ATOM 695 C C . ASP A 1 85 ? -10.380 0.191 40.893 1.00 88.38 85 ASP A C 1
ATOM 697 O O . ASP A 1 85 ? -9.295 0.150 40.314 1.00 88.38 85 ASP A O 1
ATOM 701 N N . MET A 1 86 ? -11.529 -0.096 40.271 1.00 90.12 86 MET A N 1
ATOM 702 C CA . MET A 1 86 ? -11.604 -0.472 38.858 1.00 90.12 86 MET A CA 1
ATOM 703 C C . MET A 1 86 ? -11.208 0.695 37.954 1.00 90.12 86 MET A C 1
ATOM 705 O O . MET A 1 86 ? -10.393 0.509 37.053 1.00 90.12 86 MET A O 1
ATOM 709 N N . LEU A 1 87 ? -11.723 1.898 38.219 1.00 89.31 87 LEU A N 1
ATOM 710 C CA . LEU A 1 87 ? -11.371 3.107 37.472 1.00 89.31 87 LEU A CA 1
ATOM 711 C C . LEU A 1 87 ? -9.874 3.391 37.548 1.00 89.31 87 LEU A C 1
ATOM 713 O O . LEU A 1 87 ? -9.226 3.653 36.535 1.00 89.31 87 LEU A O 1
ATOM 717 N N . ARG A 1 88 ? -9.323 3.303 38.758 1.00 89.06 88 ARG A N 1
ATOM 718 C CA . ARG A 1 88 ? -7.914 3.569 39.024 1.00 89.06 88 ARG A CA 1
ATOM 719 C C . ARG A 1 88 ? -6.995 2.535 38.375 1.00 89.06 88 ARG A C 1
ATOM 721 O O . ARG A 1 88 ? -5.959 2.911 37.829 1.00 89.06 88 ARG A O 1
ATOM 728 N N . LEU A 1 89 ? -7.379 1.258 38.396 1.00 89.94 89 LEU A N 1
ATOM 729 C CA . LEU A 1 89 ? -6.661 0.185 37.708 1.00 89.94 89 LEU A CA 1
ATOM 730 C C . LEU A 1 89 ? -6.715 0.360 36.186 1.00 89.94 89 LEU A C 1
ATOM 732 O O . LEU A 1 89 ? -5.676 0.340 35.535 1.00 89.94 89 LEU A O 1
ATOM 736 N N . ALA A 1 90 ? -7.910 0.580 35.633 1.00 89.19 90 ALA A N 1
ATOM 737 C CA . ALA A 1 90 ? -8.123 0.763 34.199 1.00 89.19 90 ALA A CA 1
ATOM 738 C C . ALA A 1 90 ? -7.313 1.949 33.660 1.00 89.19 90 ALA A C 1
ATOM 740 O O . ALA A 1 90 ? -6.645 1.834 32.636 1.00 89.19 90 ALA A O 1
ATOM 741 N N . TYR A 1 91 ? -7.312 3.077 34.376 1.00 88.06 91 TYR A N 1
ATOM 742 C CA . TYR A 1 91 ? -6.499 4.235 34.014 1.00 88.06 91 TYR A CA 1
ATOM 743 C C . TYR A 1 91 ? -4.993 3.949 34.126 1.00 88.06 91 TYR A C 1
ATOM 745 O O . TYR A 1 91 ? -4.233 4.267 33.213 1.00 88.06 91 TYR A O 1
ATOM 753 N N . GLY A 1 92 ? -4.554 3.318 35.221 1.00 86.69 92 GLY A N 1
ATOM 754 C CA . GLY A 1 92 ? -3.142 3.006 35.460 1.00 86.69 92 GLY A CA 1
ATOM 755 C C . GLY A 1 92 ? -2.538 2.052 34.426 1.00 86.69 92 GLY A C 1
ATOM 756 O O . GLY A 1 92 ? -1.420 2.279 33.965 1.00 86.69 92 GLY A O 1
ATOM 757 N N . GLU A 1 93 ? -3.294 1.032 34.026 1.00 87.62 93 GLU A N 1
ATOM 758 C CA . GLU A 1 93 ? -2.883 0.041 33.023 1.00 87.62 93 GLU A CA 1
ATOM 759 C C . GLU A 1 93 ? -3.236 0.466 31.588 1.00 87.62 93 GLU A C 1
ATOM 761 O O . GLU A 1 93 ? -2.857 -0.204 30.634 1.00 87.62 93 GLU A O 1
ATOM 766 N N . SER A 1 94 ? -3.911 1.609 31.409 1.00 86.88 94 SER A N 1
ATOM 767 C CA . SER A 1 94 ? -4.425 2.065 30.110 1.00 86.88 94 SER A CA 1
ATOM 768 C C . SER A 1 94 ? -5.352 1.046 29.434 1.00 86.88 94 SER A C 1
ATOM 770 O O . SER A 1 94 ? -5.359 0.952 28.210 1.00 86.88 94 SER A O 1
ATOM 772 N N . GLU A 1 95 ? -6.154 0.325 30.215 1.00 88.12 95 GLU A N 1
ATOM 773 C CA . GLU A 1 95 ? -7.085 -0.719 29.764 1.00 88.12 95 GLU A CA 1
ATOM 774 C C . GLU A 1 95 ? -8.550 -0.287 29.927 1.00 88.12 95 GLU A C 1
ATOM 776 O O . GLU A 1 95 ? -8.867 0.661 30.648 1.00 88.12 95 GLU A O 1
ATOM 781 N N . MET A 1 96 ? -9.482 -0.964 29.252 1.00 87.19 96 MET A N 1
ATOM 782 C CA . MET A 1 96 ? -10.912 -0.650 29.380 1.00 87.19 96 MET A CA 1
ATOM 783 C C . MET A 1 96 ? -11.495 -1.174 30.698 1.00 87.19 96 MET A C 1
ATOM 785 O O . MET A 1 96 ? -11.314 -2.332 31.066 1.00 87.19 96 MET A O 1
ATOM 789 N N . GLY A 1 97 ? -12.284 -0.333 31.364 1.00 87.88 97 GLY A N 1
ATOM 790 C CA . GLY A 1 97 ? -13.054 -0.702 32.549 1.00 87.88 97 GLY A CA 1
ATOM 791 C C . GLY A 1 97 ? -14.515 -0.998 32.217 1.00 87.88 97 GLY A C 1
ATOM 792 O O . GLY A 1 97 ? -15.102 -0.345 31.350 1.00 87.88 97 GLY A O 1
ATOM 793 N N . ALA A 1 98 ? -15.147 -1.938 32.922 1.00 87.88 98 ALA A N 1
ATOM 794 C CA . ALA A 1 98 ? -16.580 -2.192 32.781 1.00 87.88 98 ALA A CA 1
ATOM 795 C C . ALA A 1 98 ? -17.244 -2.500 34.126 1.00 87.88 98 ALA A C 1
ATOM 797 O O . ALA A 1 98 ? -16.784 -3.354 34.884 1.00 87.88 98 ALA A O 1
ATOM 798 N N . THR A 1 99 ? -18.378 -1.857 34.398 1.00 86.94 99 THR A N 1
ATOM 799 C CA . THR 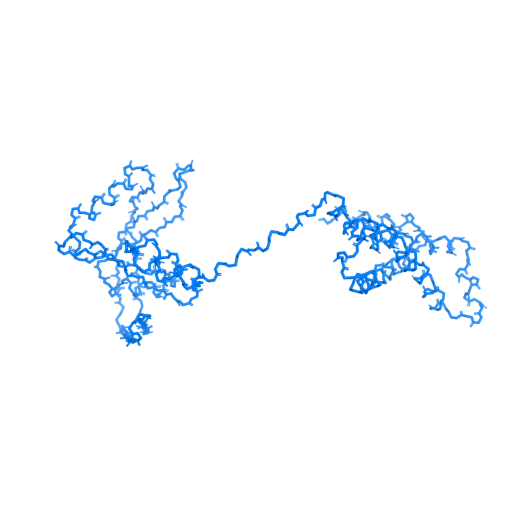A 1 99 ? -19.261 -2.207 35.513 1.00 86.94 99 THR A CA 1
ATOM 800 C C . THR A 1 99 ? -20.550 -2.808 34.975 1.00 86.94 99 THR A C 1
ATOM 802 O O . THR A 1 99 ? -21.173 -2.302 34.043 1.00 86.94 99 THR A O 1
ATOM 805 N N . ALA A 1 100 ? -20.957 -3.925 35.569 1.00 83.00 100 ALA A N 1
ATOM 806 C CA . ALA A 1 100 ? -22.254 -4.536 35.330 1.00 83.00 100 ALA A CA 1
ATOM 807 C C . ALA A 1 100 ? -23.081 -4.430 36.610 1.00 83.00 100 ALA A C 1
ATOM 809 O O . ALA A 1 100 ? -22.627 -4.858 37.678 1.00 83.00 100 ALA A O 1
ATOM 810 N N . ALA A 1 101 ? -24.283 -3.870 36.485 1.00 82.50 101 ALA A N 1
ATOM 811 C CA . ALA A 1 101 ? -25.234 -3.713 37.574 1.00 82.50 101 ALA A CA 1
ATOM 812 C C . ALA A 1 101 ? -26.591 -4.310 37.212 1.00 82.50 101 ALA A C 1
ATOM 814 O O . ALA A 1 101 ? -27.008 -4.256 36.057 1.00 82.50 101 ALA A O 1
ATOM 815 N N . MET A 1 102 ? -27.290 -4.897 38.183 1.00 79.56 102 MET A N 1
ATOM 816 C CA . MET A 1 102 ? -28.613 -5.487 37.969 1.00 79.56 102 MET A CA 1
ATOM 817 C C . MET A 1 102 ? -29.658 -4.733 38.784 1.00 79.56 102 MET A C 1
ATOM 819 O O . MET A 1 102 ? -29.552 -4.619 39.999 1.00 79.56 102 MET A O 1
ATOM 823 N N . ASN A 1 103 ? -30.709 -4.245 38.127 1.00 82.06 103 ASN A N 1
ATOM 824 C CA . ASN A 1 103 ? -31.804 -3.601 38.847 1.00 82.06 103 ASN A CA 1
ATOM 825 C C . ASN A 1 103 ? -32.749 -4.628 39.498 1.00 82.06 103 ASN A C 1
ATOM 827 O O . ASN A 1 103 ? -32.768 -5.805 39.141 1.00 82.06 103 ASN A O 1
ATOM 831 N N . ALA A 1 104 ? -33.629 -4.167 40.393 1.00 77.50 104 ALA A N 1
ATOM 832 C CA . ALA A 1 104 ? -34.605 -5.019 41.088 1.00 77.50 104 ALA A CA 1
ATOM 833 C C . ALA A 1 104 ? -35.580 -5.788 40.165 1.00 77.50 104 ALA A C 1
ATOM 835 O O . ALA A 1 104 ? -36.279 -6.690 40.619 1.00 77.50 104 ALA A O 1
ATOM 836 N N . ARG A 1 105 ? -35.656 -5.438 38.872 1.00 76.38 105 ARG A N 1
ATOM 837 C CA . ARG A 1 105 ? -36.466 -6.138 37.858 1.00 76.38 105 ARG A CA 1
ATOM 838 C C . ARG A 1 105 ? -35.666 -7.198 37.089 1.00 76.38 105 ARG A C 1
ATOM 840 O O . ARG A 1 105 ? -36.201 -7.770 36.145 1.00 76.38 105 ARG A O 1
ATOM 847 N N . GLY A 1 106 ? -34.409 -7.441 37.461 1.00 73.81 106 GLY A N 1
ATOM 848 C CA . GLY A 1 106 ? -33.519 -8.403 36.811 1.00 73.81 106 GLY A CA 1
ATOM 849 C C . GLY A 1 106 ? -32.888 -7.906 35.509 1.00 73.81 106 GLY A C 1
ATOM 850 O O . GLY A 1 106 ? -32.255 -8.693 34.813 1.00 73.81 106 GLY A O 1
ATOM 851 N N . LYS A 1 107 ? -33.043 -6.622 35.155 1.00 77.75 107 LYS A N 1
ATOM 852 C CA . LYS A 1 107 ? -32.391 -6.052 33.969 1.00 77.75 107 LYS A CA 1
ATOM 853 C C . LYS A 1 107 ? -30.952 -5.682 34.315 1.00 77.75 107 LYS A C 1
ATOM 855 O O . LYS A 1 107 ? -30.735 -4.912 35.254 1.00 77.75 107 LYS A O 1
ATOM 860 N N . VAL A 1 108 ? -30.009 -6.195 33.530 1.00 79.12 108 VAL A N 1
ATOM 861 C CA . VAL A 1 108 ? -28.585 -5.868 33.642 1.00 79.12 108 VAL A CA 1
ATOM 862 C C . VAL A 1 108 ? -28.281 -4.622 32.810 1.00 79.12 108 VAL A C 1
ATOM 864 O O . VAL A 1 108 ? -28.720 -4.500 31.666 1.00 79.12 108 VAL A O 1
ATOM 867 N N . SER A 1 109 ? -27.565 -3.676 33.399 1.00 80.62 109 SER A N 1
ATOM 868 C CA . SER A 1 109 ? -26.994 -2.506 32.741 1.00 80.62 109 SER A CA 1
ATOM 869 C C . SER A 1 109 ? -25.478 -2.590 32.793 1.00 80.62 109 SER A C 1
ATOM 871 O O . SER A 1 109 ? -24.917 -2.943 33.830 1.00 80.62 109 SER A O 1
ATOM 873 N N . TYR A 1 110 ? -24.839 -2.233 31.684 1.00 84.06 110 TYR A N 1
ATOM 874 C CA . TYR A 1 110 ? -23.390 -2.202 31.548 1.00 84.06 110 TYR A CA 1
ATOM 875 C C . TYR A 1 110 ? -22.937 -0.762 31.340 1.00 84.06 110 TYR A C 1
ATOM 877 O O . TYR A 1 110 ? -23.500 -0.058 30.498 1.00 84.06 110 TYR A O 1
ATOM 885 N N . GLN A 1 111 ? -21.923 -0.341 32.084 1.00 86.62 111 GLN A N 1
ATOM 886 C CA . GLN A 1 111 ? -21.260 0.943 31.913 1.00 86.62 111 GLN A CA 1
ATOM 887 C C . GLN A 1 111 ? -19.786 0.691 31.603 1.00 86.62 111 GLN A C 1
ATOM 889 O O . GLN A 1 111 ? -19.101 -0.030 32.324 1.00 86.62 111 GLN A O 1
ATOM 894 N N . TYR A 1 112 ? -19.331 1.251 30.483 1.00 88.44 112 TYR A N 1
ATOM 895 C CA . TYR A 1 112 ? -17.972 1.091 29.971 1.00 88.44 112 TYR A CA 1
ATOM 896 C C . TYR A 1 112 ? -17.186 2.383 30.161 1.00 88.44 112 TYR A C 1
ATOM 898 O O . TYR A 1 112 ? -17.674 3.463 29.818 1.00 88.44 112 TYR A O 1
ATOM 906 N N . TYR A 1 113 ? -15.957 2.251 30.646 1.00 89.38 113 TYR A N 1
ATOM 907 C CA . TYR A 1 113 ? -15.002 3.332 30.847 1.00 89.38 113 TYR A CA 1
ATOM 908 C C . TYR A 1 113 ? -13.883 3.149 29.827 1.00 89.38 113 TYR A C 1
ATOM 910 O O . TYR A 1 113 ? -13.137 2.170 29.864 1.00 89.38 113 TYR A O 1
ATOM 918 N N . LEU A 1 114 ? -13.851 4.061 28.859 1.00 90.81 114 LEU A N 1
ATOM 919 C CA . LEU A 1 114 ? -12.965 4.022 27.699 1.00 90.81 114 LEU A CA 1
ATOM 920 C C . LEU A 1 114 ? -11.811 5.008 27.888 1.00 90.81 114 LEU A C 1
ATOM 922 O O . LEU A 1 114 ? -12.003 6.064 28.491 1.00 90.81 114 LEU A O 1
ATOM 926 N N . GLN A 1 115 ? -10.651 4.703 27.315 1.00 88.38 115 GLN A N 1
ATOM 927 C CA . GLN A 1 115 ? -9.417 5.480 27.480 1.00 88.38 115 GLN A CA 1
ATOM 928 C C . GLN A 1 115 ? -9.278 6.633 26.471 1.00 88.38 115 GLN A C 1
ATOM 930 O O . GLN A 1 115 ? -8.393 7.480 26.576 1.00 88.38 115 GLN A O 1
ATOM 935 N N . GLY A 1 116 ? -10.154 6.692 25.466 1.00 85.56 116 GLY A N 1
ATOM 936 C CA . GLY A 1 116 ? -10.237 7.776 24.486 1.00 85.56 116 GLY A CA 1
ATOM 937 C C . GLY A 1 116 ? -9.560 7.474 23.149 1.00 85.56 116 GLY A C 1
ATOM 938 O O . GLY A 1 116 ? -9.867 8.145 22.160 1.00 85.56 116 GLY A O 1
ATOM 939 N N . TYR A 1 117 ? -8.714 6.443 23.071 1.00 87.31 117 TYR A N 1
ATOM 940 C CA . TYR A 1 117 ? -8.089 5.982 21.824 1.00 87.31 117 TYR A CA 1
ATOM 941 C C . TYR A 1 117 ? -8.962 4.984 21.034 1.00 87.31 117 TYR A C 1
ATOM 943 O O . TYR A 1 117 ? -8.610 4.576 19.924 1.00 87.31 117 TYR A O 1
ATOM 951 N N . GLU A 1 118 ? -10.119 4.586 21.564 1.00 87.44 118 GLU A N 1
ATOM 952 C CA . GLU A 1 118 ? -11.017 3.619 20.939 1.00 87.44 118 GLU A CA 1
ATOM 953 C C . GLU A 1 118 ? -11.750 4.200 19.728 1.00 87.44 118 GLU A C 1
ATOM 955 O O . GLU A 1 118 ? -12.297 5.310 19.748 1.00 87.44 118 GLU A O 1
ATOM 960 N N . THR A 1 119 ? -11.843 3.388 18.674 1.00 88.62 119 THR A N 1
ATOM 961 C CA . THR A 1 119 ? -12.550 3.759 17.444 1.00 88.62 119 THR A CA 1
ATOM 962 C C . THR A 1 119 ? -14.056 3.924 17.666 1.00 88.62 119 THR A C 1
ATOM 964 O O . THR A 1 119 ? -14.679 3.199 18.446 1.00 88.62 119 THR A O 1
ATOM 967 N N . ASP A 1 120 ? -14.690 4.798 16.879 1.00 84.88 120 ASP A N 1
ATOM 968 C CA . ASP A 1 120 ? -16.154 4.966 16.878 1.00 84.88 120 ASP A CA 1
ATOM 969 C C . ASP A 1 120 ? -16.903 3.664 16.562 1.00 84.88 120 ASP A C 1
ATOM 971 O O . ASP A 1 120 ? -18.035 3.445 17.011 1.00 84.88 120 ASP A O 1
ATOM 975 N N . ARG A 1 121 ? -16.256 2.768 15.805 1.00 82.06 121 ARG A N 1
ATOM 976 C CA . ARG A 1 121 ? -16.772 1.432 15.509 1.00 82.06 121 ARG A CA 1
ATOM 977 C C . ARG A 1 121 ? -16.864 0.579 16.772 1.00 82.06 121 ARG A C 1
ATOM 979 O O . ARG A 1 121 ? -17.913 -0.021 16.988 1.00 82.06 121 ARG A O 1
ATOM 986 N N . LEU A 1 122 ? -15.809 0.537 17.589 1.00 84.75 122 LEU A N 1
ATOM 987 C CA . LEU A 1 122 ? -15.803 -0.218 18.846 1.00 84.75 122 LEU A CA 1
ATOM 988 C C . LEU A 1 122 ? -16.863 0.327 19.807 1.00 84.75 122 LEU A C 1
ATOM 990 O O . LEU A 1 122 ? -17.696 -0.435 20.289 1.00 84.75 122 LEU A O 1
ATOM 994 N N . LYS A 1 123 ? -16.917 1.655 19.977 1.00 85.25 123 LYS A N 1
ATOM 995 C CA . LYS A 1 123 ? -17.948 2.331 20.785 1.00 85.25 123 LYS A CA 1
ATOM 996 C C . LYS A 1 123 ? -19.352 1.912 20.349 1.00 85.25 123 LYS A C 1
ATOM 998 O O . LYS A 1 123 ? -20.170 1.493 21.162 1.00 85.25 123 LYS A O 1
ATOM 1003 N N . SER A 1 124 ? -19.629 1.967 19.045 1.00 82.25 124 SER A N 1
ATOM 1004 C CA . SER A 1 124 ? -20.929 1.576 18.488 1.00 82.25 124 SER A CA 1
ATOM 1005 C C . SER A 1 124 ? -21.253 0.099 18.711 1.00 82.25 124 SER A C 1
ATOM 1007 O O . SER A 1 124 ? -22.406 -0.231 18.976 1.00 82.25 124 SER A O 1
ATOM 1009 N N . LEU A 1 125 ? -20.255 -0.781 18.618 1.00 82.88 125 LEU A N 1
ATOM 1010 C CA . LEU A 1 125 ? -20.416 -2.214 18.841 1.00 82.88 125 LEU A CA 1
ATOM 1011 C C . LEU A 1 125 ? -20.749 -2.520 20.307 1.00 82.88 125 LEU A C 1
ATOM 1013 O O . LEU A 1 125 ? -21.708 -3.243 20.553 1.00 82.88 125 LEU A O 1
ATOM 1017 N N . LEU A 1 126 ? -20.047 -1.903 21.263 1.00 83.12 126 LEU A N 1
ATOM 1018 C CA . LEU A 1 126 ? -20.346 -2.028 22.697 1.00 83.12 126 LEU A CA 1
ATOM 1019 C C . LEU A 1 126 ? -21.775 -1.571 23.019 1.00 83.12 126 LEU A C 1
ATOM 1021 O O . LEU A 1 126 ? -22.502 -2.277 23.720 1.00 83.12 126 LEU A O 1
ATOM 1025 N N . TYR A 1 127 ? -22.211 -0.451 22.426 1.00 77.81 127 TYR A N 1
ATOM 1026 C CA . TYR A 1 127 ? -23.595 0.019 22.526 1.00 77.81 127 TYR A CA 1
ATOM 1027 C C . TYR A 1 127 ? -24.607 -0.971 21.943 1.00 77.81 127 TYR A C 1
ATOM 1029 O O . TYR A 1 127 ? -25.714 -1.045 22.451 1.00 77.81 127 TYR A O 1
ATOM 1037 N N . ILE A 1 128 ? -24.292 -1.692 20.865 1.00 76.06 128 ILE A N 1
ATOM 1038 C CA . ILE A 1 128 ? -25.227 -2.654 20.258 1.00 76.06 128 ILE A CA 1
ATOM 1039 C C . ILE A 1 128 ? -25.281 -3.950 21.069 1.00 76.06 128 ILE A C 1
ATOM 1041 O O . ILE A 1 128 ? -26.369 -4.473 21.286 1.00 76.06 128 ILE A O 1
ATOM 1045 N N . LEU A 1 129 ? -24.130 -4.456 21.518 1.00 76.50 129 LEU A N 1
ATOM 1046 C CA . LEU A 1 129 ? -24.034 -5.719 22.254 1.00 76.50 129 LEU A CA 1
ATOM 1047 C C . LEU A 1 129 ? -24.792 -5.676 23.585 1.00 76.50 129 LEU A C 1
ATOM 1049 O O . LEU A 1 129 ? -25.475 -6.636 23.924 1.00 76.50 129 LEU A O 1
ATOM 1053 N N . HIS A 1 130 ? -24.703 -4.559 24.311 1.00 73.44 130 HIS A N 1
ATOM 1054 C CA . HIS A 1 130 ? -25.210 -4.456 25.685 1.00 73.44 130 HIS A CA 1
ATOM 1055 C C . HIS A 1 130 ? -26.467 -3.588 25.822 1.00 73.44 130 HIS A C 1
ATOM 1057 O O . HIS A 1 130 ? -26.986 -3.413 26.925 1.00 73.44 130 HIS A O 1
ATOM 1063 N N . ASN A 1 131 ? -26.996 -3.051 24.716 1.00 64.19 131 ASN A N 1
ATOM 1064 C CA . ASN A 1 131 ? -28.281 -2.360 24.713 1.00 64.19 131 ASN A CA 1
ATOM 1065 C C . ASN A 1 131 ? -29.365 -3.284 24.164 1.00 64.19 131 ASN A C 1
ATOM 1067 O O . ASN A 1 131 ? -29.629 -3.342 22.966 1.00 64.19 131 ASN A O 1
ATOM 1071 N N . GLU A 1 132 ? -30.044 -3.973 25.076 1.00 55.44 132 GLU A N 1
ATOM 1072 C CA . GLU A 1 132 ? -31.171 -4.851 24.750 1.00 55.44 132 GLU A CA 1
ATOM 1073 C C . GLU A 1 132 ? -32.400 -4.108 24.197 1.00 55.44 132 GLU A C 1
ATOM 1075 O O . GLU A 1 132 ? -33.376 -4.751 23.817 1.00 55.44 132 GLU A O 1
ATOM 1080 N N . SER A 1 133 ? -32.420 -2.766 24.157 1.00 53.56 133 SER A N 1
ATOM 1081 C CA . SER A 1 133 ? -33.604 -2.043 23.686 1.00 53.56 133 SER A CA 1
ATOM 1082 C C . SER A 1 133 ? -33.594 -1.861 22.156 1.00 53.56 133 SER A C 1
ATOM 1084 O O . SER A 1 133 ? -32.755 -1.133 21.612 1.00 53.56 133 SER A O 1
ATOM 1086 N N . PRO A 1 134 ? -34.580 -2.425 21.428 1.00 55.91 134 PRO A N 1
ATOM 1087 C CA . PRO A 1 134 ? -34.697 -2.246 19.979 1.00 55.91 134 PRO A CA 1
ATOM 1088 C C . PRO A 1 134 ? -34.820 -0.773 19.561 1.00 55.91 134 PRO A C 1
ATOM 1090 O O . PRO A 1 134 ? -34.507 -0.422 18.425 1.00 55.91 134 PRO A O 1
ATOM 1093 N N . GLY A 1 135 ? -35.269 0.100 20.471 1.00 58.66 135 GLY A N 1
ATOM 1094 C CA . GLY A 1 135 ? -35.476 1.527 20.222 1.00 58.66 135 GLY A CA 1
ATOM 1095 C C . GLY A 1 135 ? -34.183 2.317 20.017 1.00 58.66 135 GLY A C 1
ATOM 1096 O O . GLY A 1 135 ? -34.112 3.123 19.092 1.00 58.66 135 GLY A O 1
ATOM 1097 N N . VAL A 1 136 ? -33.136 2.061 20.811 1.00 59.97 136 VAL A N 1
ATOM 1098 C CA . VAL A 1 136 ? -31.849 2.771 20.660 1.00 59.97 136 VAL A CA 1
ATOM 1099 C C . VAL A 1 136 ? -31.096 2.275 19.426 1.00 59.97 136 VAL A C 1
ATOM 1101 O O . VAL A 1 136 ? -30.527 3.076 18.681 1.00 59.97 136 VAL A O 1
ATOM 1104 N N . VAL A 1 137 ? -31.172 0.969 19.151 1.00 57.94 137 VAL A N 1
ATOM 1105 C CA . VAL A 1 137 ? -30.641 0.376 17.916 1.00 57.94 137 VAL A CA 1
ATOM 1106 C C . VAL A 1 137 ? -31.364 0.947 16.697 1.00 57.94 137 VAL A C 1
ATOM 1108 O O . VAL A 1 137 ? -30.701 1.324 15.738 1.00 57.94 137 VAL A O 1
ATOM 1111 N N . SER A 1 138 ? -32.692 1.099 16.740 1.00 59.22 138 SER A N 1
ATOM 1112 C CA . SER A 1 138 ? -33.467 1.693 15.638 1.00 59.22 138 SER A CA 1
ATOM 1113 C C . SER A 1 138 ? -33.117 3.167 15.418 1.00 59.22 138 SER A C 1
ATOM 1115 O O . SER A 1 138 ? -32.823 3.561 14.295 1.00 59.22 138 SER A O 1
ATOM 1117 N N . ALA A 1 139 ? -33.005 3.963 16.486 1.00 64.69 139 ALA A N 1
ATOM 1118 C CA . ALA A 1 139 ? -32.628 5.375 16.382 1.00 64.69 139 ALA A CA 1
ATOM 1119 C C . ALA A 1 139 ? -31.206 5.592 15.823 1.00 64.69 139 ALA A C 1
ATOM 1121 O O . ALA A 1 139 ? -30.951 6.602 15.164 1.00 64.69 139 ALA A O 1
ATOM 1122 N N . LYS A 1 140 ? -30.264 4.668 16.072 1.00 59.56 140 LYS A N 1
ATOM 1123 C CA . LYS A 1 140 ? -28.923 4.695 15.457 1.00 59.56 140 LYS A CA 1
ATOM 1124 C C . LYS A 1 140 ? -28.896 4.065 14.060 1.00 59.56 140 LYS A C 1
ATOM 1126 O O . LYS A 1 140 ? -28.151 4.550 13.212 1.00 59.56 140 LYS A O 1
ATOM 1131 N N . LYS A 1 141 ? -29.726 3.055 13.790 1.00 57.56 141 LYS A N 1
ATOM 1132 C CA . LYS A 1 141 ? -29.923 2.455 12.460 1.00 57.56 141 LYS A CA 1
ATOM 1133 C C . LYS A 1 141 ? -30.468 3.479 11.466 1.00 57.56 141 LYS A C 1
ATOM 1135 O O . LYS A 1 141 ? -29.962 3.559 10.355 1.00 57.56 141 LYS A O 1
ATOM 1140 N N . ASP A 1 142 ? -31.403 4.323 11.894 1.00 61.50 142 ASP A N 1
ATOM 1141 C CA . ASP A 1 142 ? -31.970 5.390 11.058 1.00 61.50 142 ASP A CA 1
ATOM 1142 C C . ASP A 1 142 ? -30.976 6.539 10.807 1.00 61.50 142 ASP A C 1
ATOM 1144 O O . ASP A 1 142 ? -31.089 7.267 9.823 1.00 61.50 142 ASP A O 1
ATOM 1148 N N . LYS A 1 143 ? -29.960 6.685 11.671 1.00 65.69 143 LYS A N 1
ATOM 1149 C CA . LYS A 1 143 ? -28.833 7.616 11.479 1.00 65.69 143 LYS A CA 1
ATOM 1150 C C . LYS A 1 143 ? -27.685 7.015 10.666 1.00 65.69 143 LYS A C 1
ATOM 1152 O O . LYS A 1 143 ? -26.801 7.755 10.233 1.00 65.69 143 LYS A O 1
ATOM 1157 N N . GLN A 1 144 ? -27.671 5.701 10.448 1.00 53.53 144 GLN A N 1
ATOM 1158 C CA . GLN A 1 144 ? -26.701 5.080 9.559 1.00 53.53 144 GLN A CA 1
ATOM 1159 C C . GLN A 1 144 ? -27.117 5.330 8.116 1.00 53.53 144 GLN A C 1
ATOM 1161 O O . GLN A 1 144 ? -28.069 4.751 7.597 1.00 53.53 144 GLN A O 1
ATOM 1166 N N . VAL A 1 145 ? -26.338 6.163 7.431 1.00 52.69 145 VAL A N 1
ATOM 1167 C CA . VAL A 1 145 ? -26.373 6.230 5.974 1.00 52.69 145 VAL A CA 1
ATOM 1168 C C . VAL A 1 145 ? -25.734 4.946 5.456 1.00 52.69 145 VAL A C 1
ATOM 1170 O O . VAL A 1 145 ? -24.529 4.886 5.205 1.00 52.69 145 VAL A O 1
ATOM 1173 N N . VAL A 1 146 ? -26.540 3.892 5.333 1.00 57.47 146 VAL A N 1
ATOM 1174 C CA . VAL A 1 146 ? -26.145 2.664 4.645 1.00 57.47 146 VAL A CA 1
ATOM 1175 C C . VAL A 1 146 ? -25.997 3.019 3.173 1.00 57.47 146 VAL A C 1
ATOM 1177 O O . VAL A 1 146 ? -26.946 2.991 2.395 1.00 57.47 146 VAL A O 1
ATOM 1180 N N . ARG A 1 147 ? -24.783 3.399 2.783 1.00 57.06 147 ARG A N 1
ATOM 1181 C CA . ARG A 1 147 ? -24.396 3.337 1.382 1.00 57.06 147 ARG A CA 1
ATOM 1182 C C . ARG A 1 147 ? -24.177 1.863 1.102 1.00 57.06 147 ARG A C 1
ATOM 1184 O O . ARG A 1 147 ? -23.242 1.270 1.636 1.00 57.06 147 ARG A O 1
ATOM 1191 N N . THR A 1 148 ? -25.025 1.265 0.271 1.00 53.16 148 THR A N 1
ATOM 1192 C CA . THR A 1 148 ? -24.554 0.131 -0.517 1.00 53.16 148 THR A CA 1
ATOM 1193 C C . THR A 1 148 ? -23.286 0.632 -1.188 1.00 53.16 148 THR A C 1
ATOM 1195 O O . THR A 1 148 ? -23.363 1.579 -1.975 1.00 53.16 148 THR A O 1
ATOM 1198 N N . LEU A 1 149 ? -22.123 0.082 -0.818 1.00 54.50 149 LEU A N 1
ATOM 1199 C CA . LEU A 1 149 ? -20.957 0.173 -1.686 1.00 54.50 149 LEU A CA 1
ATOM 1200 C C . LEU A 1 149 ? -21.509 -0.183 -3.058 1.00 54.50 149 LEU A C 1
ATOM 1202 O O . LEU A 1 149 ? -22.154 -1.232 -3.177 1.00 54.50 149 LEU A O 1
ATOM 1206 N N . GLU A 1 150 ? -21.421 0.748 -4.013 1.00 52.97 150 GLU A N 1
ATOM 1207 C CA . GLU A 1 150 ? -21.856 0.487 -5.380 1.00 52.97 150 GLU A CA 1
ATOM 1208 C C . GLU A 1 150 ? -21.407 -0.924 -5.716 1.00 52.97 150 GLU A C 1
ATOM 1210 O O . GLU A 1 150 ? -20.287 -1.297 -5.353 1.00 52.97 150 GLU A O 1
ATOM 1215 N N . VAL A 1 151 ? -22.298 -1.725 -6.305 1.00 55.94 151 VAL A N 1
ATOM 1216 C CA . VAL A 1 151 ? -21.945 -3.051 -6.805 1.00 55.94 151 VAL A CA 1
ATOM 1217 C C . VAL A 1 151 ? -20.807 -2.815 -7.788 1.00 55.94 151 VAL A C 1
ATOM 1219 O O . VAL A 1 151 ? -21.040 -2.502 -8.955 1.00 55.94 151 VAL A O 1
ATOM 1222 N N . MET A 1 152 ? -19.572 -2.840 -7.283 1.00 57.03 152 MET A N 1
ATOM 1223 C CA . MET A 1 152 ? -18.396 -2.544 -8.066 1.00 57.03 152 MET A CA 1
ATOM 1224 C C . MET A 1 152 ? -18.378 -3.658 -9.074 1.00 57.03 152 MET A C 1
ATOM 1226 O O . MET A 1 152 ? -18.315 -4.833 -8.706 1.00 57.03 152 MET A O 1
ATOM 1230 N N . LYS A 1 153 ? -18.549 -3.280 -10.337 1.00 62.41 153 LYS A N 1
ATOM 1231 C CA . LYS A 1 153 ? -18.499 -4.213 -11.445 1.00 62.41 153 LYS A CA 1
ATOM 1232 C C . LYS A 1 153 ? -17.175 -4.951 -11.303 1.00 62.41 153 LYS A C 1
ATOM 1234 O O . LYS A 1 153 ? -16.114 -4.349 -11.449 1.00 62.41 153 LYS A O 1
ATOM 1239 N N . THR A 1 154 ? -17.244 -6.211 -10.888 1.00 71.31 154 THR A N 1
ATOM 1240 C CA . THR A 1 154 ? -16.047 -6.994 -10.630 1.00 71.31 154 THR A CA 1
ATOM 1241 C C . THR A 1 154 ? -15.322 -7.128 -11.957 1.00 71.31 154 THR A C 1
ATOM 1243 O O . THR A 1 154 ? -15.921 -7.502 -12.968 1.00 71.31 154 THR A O 1
ATOM 1246 N N . LEU A 1 155 ? -14.047 -6.735 -11.968 1.00 76.62 155 LEU 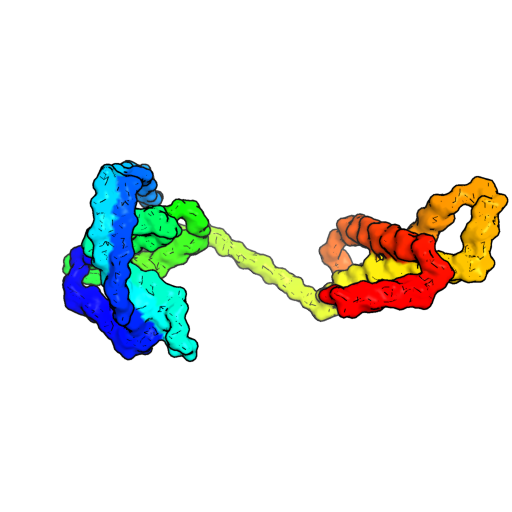A N 1
ATOM 1247 C CA . LEU A 1 155 ? -13.224 -6.858 -13.160 1.00 76.62 155 LEU A CA 1
ATOM 1248 C C . LEU A 1 155 ? -13.190 -8.329 -13.560 1.00 76.62 155 LEU A C 1
ATOM 1250 O O . LEU A 1 155 ? -12.986 -9.214 -12.724 1.00 76.62 155 LEU A O 1
ATOM 1254 N N . ASN A 1 156 ? -13.391 -8.598 -14.843 1.00 84.19 156 ASN A N 1
ATOM 1255 C CA . ASN A 1 156 ? -13.200 -9.946 -15.347 1.00 84.19 156 ASN A CA 1
ATOM 1256 C C . ASN A 1 156 ? -11.706 -10.319 -15.265 1.00 84.19 156 ASN A C 1
ATOM 1258 O O . ASN A 1 156 ? -10.829 -9.457 -15.173 1.00 84.19 156 ASN A O 1
ATOM 1262 N N . ASN A 1 157 ? -11.387 -11.611 -15.347 1.00 86.06 157 ASN A N 1
ATOM 1263 C CA . ASN A 1 157 ? -9.999 -12.076 -15.236 1.00 86.06 157 ASN A CA 1
ATOM 1264 C C . ASN A 1 157 ? -9.043 -11.411 -16.246 1.00 86.06 157 ASN A C 1
ATOM 1266 O O . ASN A 1 157 ? -7.862 -11.267 -15.952 1.00 86.06 157 ASN A O 1
ATOM 1270 N N . ARG A 1 158 ? -9.522 -10.995 -17.427 1.00 86.38 158 ARG A N 1
ATOM 1271 C CA . ARG A 1 158 ? -8.692 -10.314 -18.435 1.00 86.38 158 ARG A CA 1
ATOM 1272 C C . ARG A 1 158 ? -8.379 -8.887 -18.003 1.00 86.38 158 ARG A C 1
ATOM 1274 O O . ARG A 1 158 ? -7.222 -8.493 -18.060 1.00 86.38 158 ARG A O 1
ATOM 1281 N N . GLU A 1 159 ? -9.382 -8.149 -17.538 1.00 88.12 159 GLU A N 1
ATOM 1282 C CA . GLU A 1 159 ? -9.224 -6.793 -17.006 1.00 88.12 159 GLU A CA 1
ATOM 1283 C C . GLU A 1 159 ? -8.297 -6.795 -15.781 1.00 88.12 159 GLU A C 1
ATOM 1285 O O . GLU A 1 159 ? -7.398 -5.966 -15.694 1.00 88.12 159 GLU A O 1
ATOM 1290 N N . ASN A 1 160 ? -8.427 -7.777 -14.886 1.00 89.56 160 ASN A N 1
ATOM 1291 C CA . ASN A 1 160 ? -7.592 -7.864 -13.685 1.00 89.56 160 ASN A CA 1
ATOM 1292 C C . ASN A 1 160 ? -6.102 -8.145 -13.987 1.00 89.56 160 ASN A C 1
ATOM 1294 O O . ASN A 1 160 ? -5.225 -7.795 -13.203 1.00 89.56 160 ASN A O 1
ATOM 1298 N N . LEU A 1 161 ? -5.792 -8.748 -15.141 1.00 89.88 161 LEU A N 1
ATOM 1299 C CA . LEU A 1 161 ? -4.412 -9.019 -15.560 1.00 89.88 161 LEU A CA 1
ATOM 1300 C C . LEU A 1 161 ? -3.739 -7.828 -16.256 1.00 89.88 161 LEU A C 1
ATOM 1302 O O . LEU A 1 161 ? -2.509 -7.759 -16.271 1.00 89.88 161 LEU A O 1
ATOM 1306 N N . VAL A 1 162 ? -4.504 -6.886 -16.822 1.00 90.62 162 VAL A N 1
ATOM 1307 C CA . VAL A 1 162 ? -3.937 -5.745 -17.566 1.00 90.62 162 VAL A CA 1
ATOM 1308 C C . VAL A 1 162 ? -2.950 -4.932 -16.720 1.00 90.62 162 VAL A C 1
ATOM 1310 O O . VAL A 1 162 ? -1.847 -4.701 -17.213 1.00 90.62 162 VAL A O 1
ATOM 1313 N N . PRO A 1 163 ? -3.246 -4.547 -15.461 1.00 88.56 163 PRO A N 1
ATOM 1314 C CA . PRO A 1 163 ? -2.293 -3.800 -14.640 1.00 88.56 163 PRO A CA 1
ATOM 1315 C C . PRO A 1 163 ? -0.956 -4.527 -14.454 1.00 88.56 163 PRO A C 1
ATOM 1317 O O . PRO A 1 163 ? 0.099 -3.900 -14.534 1.00 88.56 163 PRO A O 1
ATOM 1320 N N . VAL A 1 164 ? -0.990 -5.852 -14.275 1.00 89.44 164 VAL A N 1
ATOM 1321 C CA . VAL A 1 164 ? 0.214 -6.683 -14.121 1.00 89.44 164 VAL A CA 1
ATOM 1322 C C . VAL A 1 164 ? 1.031 -6.687 -15.412 1.00 89.44 164 VAL A C 1
ATOM 1324 O O . VAL A 1 164 ? 2.239 -6.451 -15.375 1.00 89.44 164 VAL A O 1
ATOM 1327 N N . PHE A 1 165 ? 0.383 -6.890 -16.562 1.00 89.06 165 PHE A N 1
ATOM 1328 C CA . PHE A 1 165 ? 1.058 -6.855 -17.861 1.00 89.06 165 PHE A CA 1
ATOM 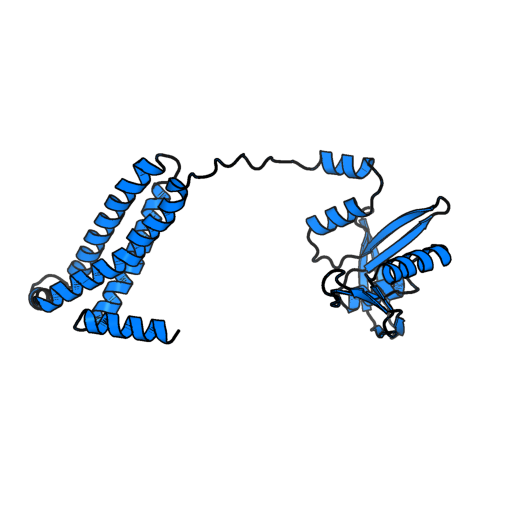1329 C C . PHE A 1 165 ? 1.655 -5.484 -18.168 1.00 89.06 165 PHE A C 1
ATOM 1331 O O . PHE A 1 165 ? 2.793 -5.402 -18.618 1.00 89.06 165 PHE A O 1
ATOM 1338 N N . VAL A 1 166 ? 0.923 -4.405 -17.899 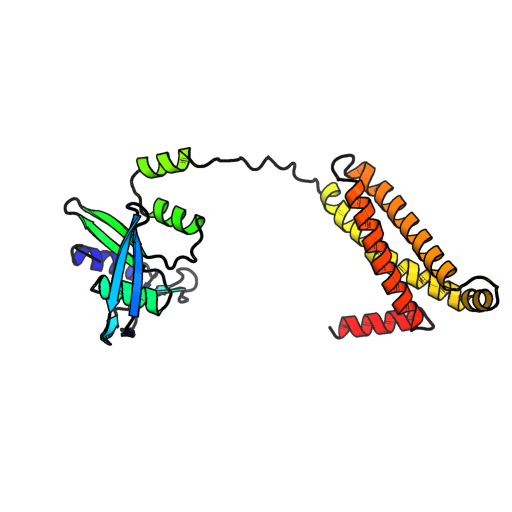1.00 89.31 166 VAL A N 1
ATOM 1339 C CA . VAL A 1 166 ? 1.407 -3.040 -18.127 1.00 89.31 166 VAL A CA 1
ATOM 1340 C C . VAL A 1 166 ? 2.607 -2.733 -17.229 1.00 89.31 166 VAL A C 1
ATOM 1342 O O . VAL A 1 166 ? 3.610 -2.212 -17.716 1.00 89.31 166 VAL A O 1
ATOM 1345 N N . ALA A 1 167 ? 2.551 -3.096 -15.944 1.00 87.69 167 ALA A N 1
ATOM 1346 C CA . ALA A 1 167 ? 3.679 -2.923 -15.030 1.00 87.69 167 ALA A CA 1
ATOM 1347 C C . ALA A 1 167 ? 4.903 -3.737 -15.479 1.00 87.69 167 ALA A C 1
ATOM 1349 O O . ALA A 1 167 ? 6.023 -3.226 -15.469 1.00 87.69 167 ALA A O 1
ATOM 1350 N N . TYR A 1 168 ? 4.696 -4.974 -15.932 1.00 88.44 168 TYR A N 1
ATOM 1351 C CA . TYR A 1 168 ? 5.755 -5.827 -16.469 1.00 88.44 168 TYR A CA 1
ATOM 1352 C C . TYR A 1 168 ? 6.400 -5.236 -17.734 1.00 88.44 168 TYR A C 1
ATOM 1354 O O . TYR A 1 168 ? 7.627 -5.163 -17.823 1.00 88.44 168 TYR A O 1
ATOM 1362 N N . LEU A 1 169 ? 5.585 -4.777 -18.691 1.00 85.25 169 LEU A N 1
ATOM 1363 C CA . LEU A 1 169 ? 6.046 -4.174 -19.946 1.00 85.25 169 LEU A CA 1
ATOM 1364 C C . LEU A 1 169 ? 6.794 -2.856 -19.710 1.00 85.25 169 LEU A C 1
ATOM 1366 O O . LEU A 1 169 ? 7.829 -2.620 -20.332 1.00 85.25 169 LEU A O 1
ATOM 1370 N N . GLY A 1 170 ? 6.288 -2.004 -18.815 1.00 78.31 170 GLY A N 1
ATOM 1371 C CA . GLY A 1 170 ? 6.878 -0.692 -18.547 1.00 78.31 170 GLY A CA 1
ATOM 1372 C C . GLY A 1 170 ? 8.117 -0.732 -17.656 1.00 78.31 170 GLY A C 1
ATOM 1373 O O . GLY A 1 170 ? 9.086 -0.025 -17.922 1.00 78.31 170 GLY A O 1
ATOM 1374 N N . SER A 1 171 ? 8.114 -1.571 -16.620 1.00 83.69 171 SER A N 1
ATOM 1375 C CA . SER A 1 171 ? 9.230 -1.675 -15.678 1.00 83.69 171 SER A CA 1
ATOM 1376 C C . SER A 1 171 ? 10.250 -2.711 -16.150 1.00 83.69 171 SER A C 1
ATOM 1378 O O . SER A 1 171 ? 11.298 -2.379 -16.704 1.00 83.69 171 SER A O 1
ATOM 1380 N N . LEU A 1 172 ? 9.934 -3.991 -15.976 1.00 85.06 172 LEU A N 1
ATOM 1381 C CA . LEU A 1 172 ? 10.916 -5.066 -16.063 1.00 85.06 172 LEU A CA 1
ATOM 1382 C C . LEU A 1 172 ? 11.413 -5.283 -17.497 1.00 85.06 172 LEU A C 1
ATOM 1384 O O . LEU A 1 172 ? 12.618 -5.384 -17.730 1.00 85.06 172 LEU A O 1
ATOM 1388 N N . MET A 1 173 ? 10.511 -5.285 -18.478 1.00 85.12 173 MET A N 1
ATOM 1389 C CA . MET A 1 173 ? 10.906 -5.387 -19.883 1.00 85.12 173 MET A CA 1
ATOM 1390 C C . MET A 1 173 ? 11.663 -4.132 -20.343 1.00 85.12 173 MET A C 1
ATOM 1392 O O . MET A 1 173 ? 12.680 -4.255 -21.023 1.00 85.12 173 MET A O 1
ATOM 1396 N N . GLY A 1 174 ? 11.236 -2.938 -19.915 1.00 84.50 174 GLY A N 1
ATOM 1397 C CA . GLY A 1 174 ? 11.934 -1.677 -20.190 1.00 84.50 174 GLY A CA 1
ATOM 1398 C C . GLY A 1 174 ? 13.389 -1.683 -19.708 1.00 84.50 174 GLY A C 1
ATOM 1399 O O . GLY A 1 174 ? 14.290 -1.337 -20.474 1.00 84.50 174 GLY A O 1
ATOM 1400 N N . PHE A 1 175 ? 13.636 -2.161 -18.483 1.00 88.31 175 PHE A N 1
ATOM 1401 C CA . PHE A 1 175 ? 14.983 -2.349 -17.929 1.00 88.31 175 PHE A CA 1
ATOM 1402 C C . PHE A 1 175 ? 15.862 -3.223 -18.832 1.00 88.31 175 PHE A C 1
ATOM 1404 O O . PHE A 1 175 ? 16.968 -2.830 -19.216 1.00 88.31 175 PHE A O 1
ATOM 1411 N N . PHE A 1 176 ? 15.360 -4.407 -19.194 1.00 87.12 176 PHE A N 1
ATOM 1412 C CA . PHE A 1 176 ? 16.125 -5.372 -19.979 1.00 87.12 176 PHE A CA 1
ATOM 1413 C C . PHE A 1 176 ? 16.363 -4.914 -21.411 1.00 87.12 176 PHE A C 1
ATOM 1415 O O . PHE A 1 176 ? 17.460 -5.117 -21.930 1.00 87.12 176 PHE A O 1
ATOM 1422 N N . ILE A 1 177 ? 15.382 -4.257 -22.032 1.00 87.19 177 ILE A N 1
ATOM 1423 C CA . ILE A 1 177 ? 15.529 -3.694 -23.374 1.00 87.19 177 ILE A CA 1
ATOM 1424 C C . ILE A 1 177 ? 16.636 -2.636 -23.381 1.00 87.19 177 ILE A C 1
ATOM 1426 O O . ILE A 1 177 ? 17.546 -2.733 -24.202 1.00 87.19 177 ILE A O 1
ATOM 1430 N N . VAL A 1 178 ? 16.614 -1.664 -22.456 1.00 89.25 178 VAL A N 1
ATOM 1431 C CA . VAL A 1 178 ? 17.679 -0.644 -22.356 1.00 89.25 178 VAL A CA 1
ATOM 1432 C C . VAL A 1 178 ? 19.045 -1.300 -22.210 1.00 89.25 178 VAL A C 1
ATOM 1434 O O . VAL A 1 178 ? 19.974 -0.966 -22.944 1.00 89.25 178 VAL A O 1
ATOM 1437 N N . MET A 1 179 ? 19.170 -2.220 -21.252 1.00 88.88 179 MET A N 1
ATOM 1438 C CA . MET A 1 179 ? 20.421 -2.920 -20.976 1.00 88.88 179 MET A CA 1
ATOM 1439 C C . MET A 1 179 ? 20.941 -3.625 -22.228 1.00 88.88 179 MET A C 1
ATOM 1441 O O . MET A 1 179 ? 22.095 -3.429 -22.606 1.00 88.88 179 MET A O 1
ATOM 1445 N N . ALA A 1 180 ? 20.086 -4.399 -22.900 1.00 88.88 180 ALA A N 1
ATOM 1446 C CA . ALA A 1 180 ? 20.446 -5.116 -24.115 1.00 88.88 180 ALA A CA 1
ATOM 1447 C C . ALA A 1 180 ? 20.910 -4.165 -25.224 1.00 88.88 180 ALA A C 1
ATOM 1449 O O . ALA A 1 180 ? 21.984 -4.385 -25.783 1.00 88.88 180 ALA A O 1
ATOM 1450 N N . TYR A 1 181 ? 20.167 -3.084 -25.491 1.00 88.69 181 TYR A N 1
ATOM 1451 C CA . TYR A 1 181 ? 20.557 -2.087 -26.492 1.00 88.69 181 TYR A CA 1
ATOM 1452 C C . TYR A 1 181 ? 21.929 -1.486 -26.193 1.00 88.69 181 TYR A C 1
ATOM 1454 O O . TYR A 1 181 ? 22.785 -1.452 -27.068 1.00 88.69 181 TYR A O 1
ATOM 1462 N N . ILE A 1 182 ? 22.177 -1.066 -24.952 1.00 90.81 182 ILE A N 1
ATOM 1463 C CA . ILE A 1 182 ? 23.450 -0.435 -24.592 1.00 90.81 182 ILE A CA 1
ATOM 1464 C C . ILE A 1 182 ? 24.613 -1.415 -24.681 1.00 90.81 182 ILE A C 1
ATOM 1466 O O . ILE A 1 182 ? 25.673 -1.041 -25.175 1.00 90.81 182 ILE A O 1
ATOM 1470 N N . PHE A 1 183 ? 24.450 -2.659 -24.226 1.00 91.25 183 PHE A N 1
ATOM 1471 C CA . PHE A 1 183 ? 25.509 -3.658 -24.367 1.00 91.25 183 PHE A CA 1
ATOM 1472 C C . PHE A 1 183 ? 25.779 -4.013 -25.825 1.00 91.25 183 PHE A C 1
ATOM 1474 O O . PHE A 1 183 ? 26.940 -4.184 -26.190 1.00 91.25 183 PHE A O 1
ATOM 1481 N N . TYR A 1 184 ? 24.737 -4.078 -26.651 1.00 90.62 184 TYR A N 1
ATOM 1482 C CA . TYR A 1 184 ? 24.872 -4.288 -28.087 1.00 90.62 184 TYR A CA 1
ATOM 1483 C C . TYR A 1 184 ? 25.649 -3.132 -28.739 1.00 90.62 184 TYR A C 1
ATOM 1485 O O . TYR A 1 184 ? 26.679 -3.354 -29.371 1.00 90.62 184 TYR A O 1
ATOM 1493 N N . ASP A 1 185 ? 25.262 -1.888 -28.446 1.00 90.31 185 ASP A N 1
ATOM 1494 C CA . ASP A 1 185 ? 25.946 -0.687 -28.938 1.00 90.31 185 ASP A CA 1
ATOM 1495 C C . ASP A 1 185 ? 27.391 -0.561 -28.395 1.00 90.31 185 ASP A C 1
ATOM 1497 O O . ASP A 1 185 ? 28.273 -0.001 -29.056 1.00 90.31 185 ASP A O 1
ATOM 1501 N N . LYS A 1 186 ? 27.676 -1.079 -27.189 1.00 89.06 186 LYS A N 1
ATOM 1502 C CA . LYS A 1 186 ? 29.044 -1.191 -26.645 1.00 89.06 186 LYS A CA 1
ATOM 1503 C C . LYS A 1 186 ? 29.869 -2.216 -27.418 1.00 89.06 186 LYS A C 1
ATOM 1505 O O . LYS A 1 186 ? 31.021 -1.927 -27.741 1.00 89.06 186 LYS A O 1
ATOM 1510 N N . ALA A 1 187 ? 29.299 -3.389 -27.692 1.00 89.50 187 ALA A N 1
ATOM 1511 C CA . ALA A 1 187 ? 29.972 -4.481 -28.388 1.00 89.50 187 ALA A CA 1
ATOM 1512 C C . ALA A 1 187 ? 30.313 -4.110 -29.839 1.00 89.50 187 ALA A C 1
ATOM 1514 O O . ALA A 1 187 ? 31.412 -4.402 -30.302 1.00 89.50 187 ALA A O 1
ATOM 1515 N N . GLU A 1 188 ? 29.419 -3.392 -30.520 1.00 88.88 188 GLU A N 1
ATOM 1516 C CA . GLU A 1 188 ? 29.649 -2.868 -31.873 1.00 88.88 188 GLU A CA 1
ATOM 1517 C C . GLU A 1 188 ? 30.568 -1.633 -31.902 1.00 88.88 188 GLU A C 1
ATOM 1519 O O . GLU A 1 188 ? 30.928 -1.136 -32.968 1.00 88.88 188 GLU A O 1
ATOM 1524 N N . GLY A 1 189 ? 30.959 -1.100 -30.740 1.00 86.19 189 GLY A N 1
ATOM 1525 C CA . GLY A 1 189 ? 31.791 0.099 -30.648 1.00 86.19 189 GLY A CA 1
ATOM 1526 C C . GLY A 1 189 ? 31.071 1.392 -31.042 1.00 86.19 189 GLY A C 1
ATOM 1527 O O . GLY A 1 189 ? 31.712 2.444 -31.097 1.00 86.19 189 GLY A O 1
ATOM 1528 N N . VAL A 1 190 ? 29.749 1.353 -31.243 1.00 85.94 190 VAL A N 1
ATOM 1529 C CA . VAL A 1 190 ? 28.910 2.503 -31.619 1.00 85.94 190 VAL A CA 1
ATOM 1530 C C . VAL A 1 190 ? 29.060 3.632 -30.607 1.00 85.94 190 VAL A C 1
ATOM 1532 O O . VAL A 1 190 ? 29.242 4.782 -30.992 1.00 85.94 190 VAL A O 1
ATOM 1535 N N . ILE A 1 191 ? 29.087 3.318 -29.308 1.00 81.50 191 ILE A N 1
ATOM 1536 C CA . ILE A 1 191 ? 29.258 4.334 -28.253 1.00 81.50 191 ILE A CA 1
ATOM 1537 C C . ILE A 1 191 ? 30.632 5.019 -28.345 1.00 81.50 191 ILE A C 1
ATOM 1539 O O . ILE A 1 191 ? 30.734 6.231 -28.150 1.00 81.50 191 ILE A O 1
ATOM 1543 N N . ARG A 1 192 ? 31.691 4.271 -28.685 1.00 83.44 192 ARG A N 1
ATOM 1544 C CA . ARG A 1 192 ? 33.047 4.824 -28.858 1.00 83.44 192 ARG A CA 1
ATOM 1545 C C . ARG A 1 192 ? 33.139 5.681 -30.120 1.00 83.44 192 ARG A C 1
ATOM 1547 O O . ARG A 1 192 ? 33.745 6.746 -30.082 1.00 83.44 192 ARG A O 1
ATOM 1554 N N . ALA A 1 193 ? 32.497 5.250 -31.203 1.00 84.06 193 ALA A N 1
ATOM 1555 C CA . ALA A 1 193 ? 32.383 6.031 -32.430 1.00 84.06 193 ALA A CA 1
ATOM 1556 C C . ALA A 1 193 ? 31.560 7.314 -32.215 1.00 84.06 193 ALA A C 1
ATOM 1558 O O . ALA A 1 193 ? 31.903 8.363 -32.747 1.00 84.06 193 ALA A O 1
ATOM 1559 N N . PHE A 1 194 ? 30.518 7.274 -31.381 1.00 83.62 194 PHE A N 1
ATOM 1560 C CA . PHE A 1 194 ? 29.717 8.454 -31.054 1.00 83.62 194 PHE A CA 1
ATOM 1561 C C . PHE A 1 194 ? 30.502 9.474 -30.218 1.00 83.62 194 PHE A C 1
ATOM 1563 O O . PHE A 1 194 ? 30.328 10.676 -30.404 1.00 83.62 194 PHE A O 1
ATOM 1570 N N . ALA A 1 195 ? 31.416 9.016 -29.355 1.00 80.25 195 ALA A N 1
ATOM 1571 C CA . ALA A 1 195 ? 32.250 9.882 -28.517 1.00 80.25 195 ALA A CA 1
ATOM 1572 C C . ALA A 1 195 ? 33.219 10.782 -29.309 1.00 80.25 195 ALA A C 1
ATOM 1574 O O . ALA A 1 195 ? 33.659 11.800 -28.783 1.00 80.25 195 ALA A O 1
ATOM 1575 N N . VAL A 1 196 ? 33.535 10.432 -30.562 1.00 84.44 196 VAL A N 1
ATOM 1576 C CA . VAL A 1 196 ? 34.376 11.253 -31.455 1.00 84.44 196 VAL A CA 1
ATOM 1577 C C . VAL A 1 196 ? 33.563 12.152 -32.397 1.00 84.44 196 VAL A C 1
ATOM 1579 O O . VAL A 1 196 ? 34.137 12.916 -33.169 1.00 84.44 196 VAL A O 1
ATOM 1582 N N . THR A 1 197 ? 32.230 12.090 -32.337 1.00 85.56 197 THR A N 1
ATOM 1583 C CA . THR A 1 197 ? 31.341 12.997 -33.078 1.00 85.56 197 THR A CA 1
ATOM 1584 C C . THR A 1 197 ? 31.033 14.254 -32.257 1.00 85.56 197 THR A C 1
ATOM 1586 O O . THR A 1 197 ? 31.078 14.213 -31.029 1.00 85.56 197 THR A O 1
ATOM 1589 N N . PRO A 1 198 ? 30.640 15.376 -32.886 1.00 82.19 198 PRO A N 1
ATOM 1590 C CA . PRO A 1 198 ? 30.253 16.594 -32.163 1.00 82.19 198 PRO A CA 1
ATOM 1591 C C . PRO A 1 198 ? 28.945 16.461 -31.352 1.00 82.19 198 PRO A C 1
ATOM 1593 O O . PRO A 1 198 ? 28.487 17.436 -30.755 1.00 82.19 198 PRO A O 1
ATOM 1596 N N . SER A 1 199 ? 28.305 15.286 -31.333 1.00 80.94 199 SER A N 1
ATOM 1597 C CA . SER A 1 199 ? 27.058 15.054 -30.606 1.00 80.94 199 SER A CA 1
ATOM 1598 C C . SER A 1 199 ? 27.320 14.536 -29.191 1.00 80.94 199 SER A C 1
ATOM 1600 O O . SER A 1 199 ? 28.042 13.568 -28.977 1.00 80.94 199 SER A O 1
ATOM 1602 N N . SER A 1 200 ? 26.702 15.175 -28.197 1.00 84.50 200 SER A N 1
ATOM 1603 C CA . SER A 1 200 ? 26.869 14.811 -26.788 1.00 84.50 200 SER A CA 1
ATOM 1604 C C . SER A 1 200 ? 26.263 13.438 -26.465 1.00 84.50 200 SER A C 1
ATOM 1606 O O . SER A 1 200 ? 25.125 13.151 -26.839 1.00 84.50 200 SER A O 1
ATOM 1608 N N . ILE A 1 201 ? 26.964 12.635 -25.659 1.00 82.56 201 ILE A N 1
ATOM 1609 C CA . ILE A 1 201 ? 26.537 11.287 -25.229 1.00 82.56 201 ILE A CA 1
ATOM 1610 C C . ILE A 1 201 ? 25.164 11.306 -24.531 1.00 82.56 201 ILE A C 1
ATOM 1612 O O . ILE A 1 201 ? 24.341 10.427 -24.762 1.00 82.56 201 ILE A O 1
ATOM 1616 N N . TRP A 1 202 ? 24.852 12.341 -23.746 1.00 82.56 202 TRP A N 1
ATOM 1617 C CA . TRP A 1 202 ? 23.535 12.480 -23.107 1.00 82.56 202 TRP A CA 1
ATOM 1618 C C . TRP A 1 202 ? 22.367 12.531 -24.105 1.00 82.56 202 TRP A C 1
ATOM 1620 O O . TRP A 1 202 ? 21.310 11.971 -23.825 1.00 82.56 202 TRP A O 1
ATOM 1630 N N . LYS A 1 203 ? 22.552 13.132 -25.292 1.00 87.31 203 LYS A N 1
ATOM 1631 C CA . LYS A 1 203 ? 21.516 13.158 -26.344 1.00 87.31 203 LYS A CA 1
ATOM 1632 C C . LYS A 1 203 ? 21.249 11.757 -26.889 1.00 87.31 203 LYS A C 1
ATOM 1634 O O . LYS A 1 203 ? 20.103 11.403 -27.148 1.00 87.31 203 LYS A O 1
ATOM 1639 N N . TYR A 1 204 ? 22.302 10.957 -27.018 1.00 86.88 204 TYR A N 1
ATOM 1640 C CA . TYR A 1 204 ? 22.204 9.556 -27.403 1.00 86.88 204 TYR A CA 1
ATOM 1641 C C . TYR A 1 204 ? 21.447 8.728 -26.349 1.00 86.88 204 TYR A C 1
ATOM 1643 O O . TYR A 1 204 ? 20.509 8.014 -26.698 1.00 86.88 204 TYR A O 1
ATOM 1651 N N . LEU A 1 205 ? 21.784 8.879 -25.063 1.00 86.62 205 LEU A N 1
ATOM 1652 C CA . LEU A 1 205 ? 21.123 8.138 -23.980 1.00 86.62 205 LEU A CA 1
ATOM 1653 C C . LEU A 1 205 ? 19.639 8.512 -23.856 1.00 86.62 205 LEU A C 1
ATOM 1655 O O . LEU A 1 205 ? 18.789 7.627 -23.789 1.00 86.62 205 LEU A O 1
ATOM 1659 N N . ILE A 1 206 ? 19.313 9.808 -23.912 1.00 88.69 206 ILE A N 1
ATOM 1660 C CA . ILE A 1 206 ? 17.922 10.287 -23.901 1.00 88.69 206 ILE A CA 1
ATOM 1661 C C . ILE A 1 206 ? 17.151 9.750 -25.111 1.00 88.69 206 ILE A C 1
ATOM 1663 O O . ILE A 1 206 ? 16.014 9.311 -24.956 1.00 88.69 206 ILE A O 1
ATOM 1667 N N . SER A 1 207 ? 17.762 9.732 -26.300 1.00 89.44 207 SER A N 1
ATOM 1668 C CA . SER A 1 207 ? 17.138 9.166 -27.502 1.00 89.44 207 SER A CA 1
ATOM 1669 C C . SER A 1 207 ? 16.773 7.690 -27.311 1.00 89.44 207 SER A C 1
ATOM 1671 O O . SER A 1 207 ? 15.646 7.291 -27.599 1.00 89.44 207 SER A O 1
ATOM 1673 N N . LYS A 1 208 ? 17.668 6.880 -26.729 1.00 87.94 208 LYS A N 1
ATOM 1674 C CA . LYS A 1 208 ? 17.389 5.464 -26.426 1.00 87.94 208 LYS A CA 1
ATOM 1675 C C . LYS A 1 208 ? 16.244 5.298 -25.423 1.00 87.94 208 LYS A C 1
ATOM 1677 O O . LYS A 1 208 ? 15.368 4.462 -25.639 1.00 87.94 208 LYS A O 1
ATOM 1682 N N . ILE A 1 209 ? 16.206 6.120 -24.371 1.00 90.25 209 ILE A N 1
ATOM 1683 C CA . ILE A 1 209 ? 15.087 6.125 -23.414 1.00 90.25 209 ILE A CA 1
ATOM 1684 C C . ILE A 1 209 ? 13.777 6.491 -24.122 1.00 90.25 209 ILE A C 1
ATOM 1686 O O . ILE A 1 209 ? 12.756 5.849 -23.889 1.00 90.25 209 ILE A O 1
ATOM 1690 N N . PHE A 1 210 ? 13.799 7.475 -25.023 1.00 91.62 210 PHE A N 1
ATOM 1691 C CA . PHE A 1 210 ? 12.616 7.911 -25.761 1.00 91.62 210 PHE A CA 1
ATOM 1692 C C . PHE A 1 210 ? 12.062 6.826 -26.696 1.00 91.62 210 PHE A C 1
ATOM 1694 O O . PHE A 1 210 ? 10.844 6.641 -26.766 1.00 91.62 210 PHE A O 1
ATOM 1701 N N . VAL A 1 211 ? 12.931 6.058 -27.365 1.00 90.00 211 VAL A N 1
ATOM 1702 C CA . VAL A 1 211 ? 12.515 4.896 -28.176 1.00 90.00 211 VAL A CA 1
ATOM 1703 C C . VAL A 1 211 ? 11.772 3.871 -27.316 1.00 90.00 211 VAL A C 1
ATOM 1705 O O . VAL A 1 211 ? 10.721 3.360 -27.709 1.00 90.00 211 VAL A O 1
ATOM 1708 N N . ILE A 1 212 ? 12.277 3.598 -26.116 1.00 90.19 212 ILE A N 1
ATOM 1709 C CA . ILE A 1 212 ? 11.702 2.592 -25.217 1.00 90.19 212 ILE A CA 1
ATOM 1710 C C . ILE A 1 212 ? 10.392 3.085 -24.619 1.00 90.19 212 ILE A C 1
ATOM 1712 O O . ILE A 1 212 ? 9.404 2.357 -24.639 1.00 90.19 212 ILE A O 1
ATOM 1716 N N . LEU A 1 213 ? 10.338 4.346 -24.198 1.00 92.38 213 LEU A N 1
ATOM 1717 C CA . LEU A 1 213 ? 9.115 4.990 -23.733 1.00 92.38 213 LEU A CA 1
ATOM 1718 C C . LEU A 1 213 ? 8.022 4.957 -24.803 1.00 92.38 213 LEU A C 1
ATOM 1720 O O . LEU A 1 213 ? 6.891 4.575 -24.512 1.00 92.38 213 LEU A O 1
ATOM 1724 N N . THR A 1 214 ? 8.365 5.273 -26.053 1.00 92.25 214 THR A N 1
ATOM 1725 C CA . THR A 1 214 ? 7.424 5.189 -27.180 1.00 92.25 214 THR A CA 1
ATOM 1726 C C . THR A 1 214 ? 6.923 3.758 -27.363 1.00 92.25 214 THR A C 1
ATOM 1728 O O . THR A 1 214 ? 5.723 3.533 -27.501 1.00 92.25 214 THR A O 1
ATOM 1731 N N . THR A 1 215 ? 7.822 2.776 -27.295 1.00 90.38 215 THR A N 1
ATOM 1732 C CA . THR A 1 215 ? 7.477 1.355 -27.444 1.00 90.38 215 THR A CA 1
ATOM 1733 C C . THR A 1 215 ? 6.549 0.876 -26.328 1.00 90.38 215 THR A C 1
ATOM 1735 O O . THR A 1 215 ? 5.557 0.203 -26.609 1.00 90.38 215 THR A O 1
ATOM 1738 N N . VAL A 1 216 ? 6.817 1.254 -25.075 1.00 91.69 216 VAL A N 1
ATOM 1739 C CA . VAL A 1 216 ? 5.978 0.909 -23.917 1.00 91.69 216 VAL A CA 1
ATOM 1740 C C . VAL A 1 216 ? 4.610 1.565 -24.022 1.00 91.69 216 VAL A C 1
ATOM 1742 O O . VAL A 1 216 ? 3.605 0.881 -23.836 1.00 91.69 216 VAL A O 1
ATOM 1745 N N . VAL A 1 217 ? 4.544 2.859 -24.345 1.00 93.00 217 VAL A N 1
ATOM 1746 C CA . VAL A 1 217 ? 3.272 3.582 -24.489 1.00 93.00 217 VAL A CA 1
ATOM 1747 C C . VAL A 1 217 ? 2.427 2.953 -25.590 1.00 93.00 217 VAL A C 1
ATOM 1749 O O . VAL A 1 217 ? 1.263 2.633 -25.349 1.00 93.00 217 VAL A O 1
ATOM 1752 N N . VAL A 1 218 ? 3.001 2.703 -26.770 1.00 93.81 218 VAL A N 1
ATOM 1753 C CA . VAL A 1 218 ? 2.281 2.087 -27.895 1.00 93.81 218 VAL A CA 1
ATOM 1754 C C . VAL A 1 218 ? 1.823 0.672 -27.540 1.00 93.81 218 VAL A C 1
ATOM 1756 O O . VAL A 1 218 ? 0.641 0.363 -27.677 1.00 93.81 218 VAL A O 1
ATOM 1759 N N . SER A 1 219 ? 2.713 -0.172 -27.015 1.00 91.44 219 SER A N 1
ATOM 1760 C CA . SER A 1 219 ? 2.388 -1.569 -26.687 1.00 91.44 219 SER A CA 1
ATOM 1761 C C . SER A 1 219 ? 1.337 -1.666 -25.579 1.00 91.44 219 SER A C 1
ATOM 1763 O O . SER A 1 219 ? 0.376 -2.426 -25.691 1.00 91.44 219 SER A O 1
ATOM 1765 N N . SER A 1 220 ? 1.465 -0.841 -24.537 1.00 91.94 220 SER A N 1
ATOM 1766 C CA . SER A 1 220 ? 0.498 -0.792 -23.437 1.00 91.94 220 SER A CA 1
ATOM 1767 C C . SER A 1 220 ? -0.856 -0.257 -23.901 1.00 91.94 220 SER A C 1
ATOM 1769 O O . SER A 1 220 ? -1.885 -0.740 -23.436 1.00 91.94 220 SER A O 1
ATOM 1771 N N . SER A 1 221 ? -0.882 0.681 -24.853 1.00 92.62 221 SER A N 1
ATOM 1772 C CA . SER A 1 221 ? -2.123 1.182 -25.465 1.00 92.62 221 SER A CA 1
ATOM 1773 C C . SER A 1 221 ? -2.836 0.103 -26.278 1.00 92.62 221 SER A C 1
ATOM 1775 O O . SER A 1 221 ? -4.044 -0.075 -26.124 1.00 92.62 221 SER A O 1
ATOM 1777 N N . ILE A 1 222 ? -2.088 -0.653 -27.092 1.00 93.31 222 ILE A N 1
ATOM 1778 C CA . ILE A 1 222 ? -2.614 -1.755 -27.916 1.00 93.31 222 ILE A CA 1
ATOM 1779 C C . ILE A 1 222 ? -3.284 -2.829 -27.050 1.00 93.31 222 ILE A C 1
ATOM 1781 O O . ILE A 1 222 ? -4.264 -3.425 -27.481 1.00 93.31 222 ILE A O 1
ATOM 1785 N N . ILE A 1 223 ? -2.796 -3.062 -25.829 1.00 91.44 223 ILE A N 1
ATOM 1786 C CA . ILE A 1 223 ? -3.377 -4.048 -24.905 1.00 91.44 223 ILE A CA 1
ATOM 1787 C C . ILE A 1 223 ? -4.516 -3.438 -24.078 1.00 91.44 223 ILE A C 1
ATOM 1789 O O . ILE A 1 223 ? -5.587 -4.026 -23.950 1.00 91.44 223 ILE A O 1
ATOM 1793 N N . THR A 1 224 ? -4.308 -2.249 -23.513 1.00 92.06 224 THR A N 1
ATOM 1794 C CA . THR A 1 224 ? -5.208 -1.678 -22.498 1.00 92.06 224 THR A CA 1
ATOM 1795 C C . THR A 1 224 ? -6.492 -1.131 -23.112 1.00 92.06 224 THR A C 1
ATOM 1797 O O . THR A 1 224 ? -7.564 -1.300 -22.534 1.00 92.06 224 THR A O 1
ATOM 1800 N N . ILE A 1 225 ? -6.419 -0.496 -24.288 1.00 93.19 225 ILE A N 1
ATOM 1801 C CA . ILE A 1 225 ? -7.597 0.104 -24.932 1.00 93.19 225 ILE A CA 1
ATOM 1802 C C . ILE A 1 225 ? -8.617 -0.970 -25.345 1.00 93.19 225 ILE A C 1
ATOM 1804 O O . ILE A 1 225 ? -9.786 -0.803 -25.013 1.00 93.19 225 ILE A O 1
ATOM 1808 N N . PRO A 1 226 ? -8.246 -2.092 -25.989 1.00 91.81 226 PRO A N 1
ATOM 1809 C CA . PRO A 1 226 ? -9.228 -3.120 -26.337 1.00 91.81 226 PRO A CA 1
ATOM 1810 C C . PRO A 1 226 ? -9.762 -3.904 -25.134 1.00 91.81 226 PRO A C 1
ATOM 1812 O O . PRO A 1 226 ? -10.902 -4.358 -25.172 1.00 91.81 226 PRO A O 1
ATOM 1815 N N . VAL A 1 227 ? -8.955 -4.093 -24.081 1.00 90.94 227 VAL A N 1
ATOM 1816 C CA . VAL A 1 227 ? -9.336 -4.945 -22.939 1.00 90.94 227 VAL A CA 1
ATOM 1817 C C . VAL A 1 227 ? -10.150 -4.188 -21.893 1.00 90.94 227 VAL A C 1
ATOM 1819 O O . VAL A 1 227 ? -11.139 -4.724 -21.406 1.00 90.94 227 VAL A O 1
ATOM 1822 N N . MET A 1 228 ? -9.754 -2.959 -21.551 1.00 88.44 228 MET A N 1
ATOM 1823 C CA . MET A 1 228 ? -10.408 -2.149 -20.509 1.00 88.44 228 MET A CA 1
ATOM 1824 C C . MET A 1 228 ? -11.280 -1.017 -21.070 1.00 88.44 228 MET A C 1
ATOM 1826 O O . MET A 1 228 ? -11.869 -0.277 -20.286 1.00 88.44 228 MET A O 1
ATOM 1830 N N . GLY A 1 229 ? -11.289 -0.837 -22.398 1.00 88.31 229 GLY A N 1
ATOM 1831 C CA . GLY A 1 229 ? -11.664 0.376 -23.141 1.00 88.31 229 GLY A CA 1
ATOM 1832 C C . GLY A 1 229 ? -12.518 1.402 -22.413 1.00 88.31 229 GLY A C 1
ATOM 1833 O O . GLY A 1 229 ? -13.642 1.108 -22.092 1.00 88.31 229 GLY A O 1
ATOM 1834 N N . GLY A 1 230 ? -12.067 2.626 -22.173 1.00 87.62 230 GLY A N 1
ATOM 1835 C CA . GLY A 1 230 ? -12.880 3.697 -21.576 1.00 87.62 230 GLY A CA 1
ATOM 1836 C C . GLY A 1 230 ? -12.995 3.689 -20.047 1.00 87.62 230 GLY A C 1
ATOM 1837 O O . GLY A 1 230 ? -13.213 4.755 -19.479 1.00 87.62 230 GLY A O 1
ATOM 1838 N N . GLN A 1 231 ? -12.816 2.549 -19.368 1.00 85.19 231 GLN A N 1
ATOM 1839 C CA . GLN A 1 231 ? -12.870 2.501 -17.897 1.00 85.19 231 GLN A CA 1
ATOM 1840 C C . GLN A 1 231 ? -11.691 3.230 -17.215 1.00 85.19 231 GLN A C 1
ATOM 1842 O O . GLN A 1 231 ? -11.931 3.950 -16.243 1.00 85.19 231 GLN A O 1
ATOM 1847 N N . PRO A 1 232 ? -10.424 3.085 -17.666 1.00 86.81 232 PRO A N 1
ATOM 1848 C CA . PRO A 1 232 ? -9.292 3.716 -16.995 1.00 86.81 232 PRO A CA 1
ATOM 1849 C C . PRO A 1 232 ? -9.198 5.216 -17.276 1.00 86.81 232 PRO A C 1
ATOM 1851 O O . PRO A 1 232 ? -9.503 5.693 -18.370 1.00 86.81 232 PRO A O 1
ATOM 1854 N N . ASN A 1 233 ? -8.622 5.955 -16.326 1.00 93.19 233 ASN A N 1
ATOM 1855 C CA . ASN A 1 233 ? -8.140 7.304 -16.598 1.00 93.19 233 ASN A CA 1
ATOM 1856 C C . ASN A 1 233 ? -6.847 7.232 -17.429 1.00 93.19 233 ASN A C 1
ATOM 1858 O O . ASN A 1 233 ? -5.747 7.100 -16.887 1.00 93.19 233 ASN A O 1
ATOM 1862 N N . TYR A 1 234 ? -6.986 7.323 -18.754 1.00 91.88 234 TYR A N 1
ATOM 1863 C CA . TYR A 1 234 ? -5.863 7.218 -19.691 1.00 91.88 234 TYR A CA 1
ATOM 1864 C C . TYR A 1 234 ? -4.788 8.290 -19.485 1.00 91.88 234 TYR A C 1
ATOM 1866 O O . TYR A 1 234 ? -3.613 8.019 -19.713 1.00 91.88 234 TYR A O 1
ATOM 1874 N N . LEU A 1 235 ? -5.149 9.488 -19.017 1.00 93.19 235 LEU A N 1
ATOM 1875 C CA . LEU A 1 235 ? -4.166 10.539 -18.755 1.00 93.19 235 LEU A CA 1
ATOM 1876 C C . LEU A 1 235 ? -3.228 10.132 -17.612 1.00 93.19 235 LEU A C 1
ATOM 1878 O O . LEU A 1 235 ? -2.008 10.152 -17.776 1.00 93.19 235 LEU A O 1
ATOM 1882 N N . LEU A 1 236 ? -3.798 9.711 -16.479 1.00 93.88 236 LEU A N 1
ATOM 1883 C CA . LEU A 1 236 ? -3.022 9.220 -15.337 1.00 93.88 236 LEU A CA 1
ATOM 1884 C C . LEU A 1 236 ? -2.224 7.967 -15.700 1.00 93.88 236 LEU A C 1
ATOM 1886 O O . LEU A 1 236 ? -1.067 7.842 -15.307 1.00 93.88 236 LEU A O 1
ATOM 1890 N N . PHE A 1 237 ? -2.812 7.078 -16.498 1.00 92.44 237 PHE A N 1
ATOM 1891 C CA . PHE A 1 237 ? -2.149 5.886 -17.014 1.00 92.44 237 PHE A CA 1
ATOM 1892 C C . PHE A 1 237 ? -0.887 6.217 -17.823 1.00 92.44 237 PHE A C 1
ATOM 1894 O O . PHE A 1 237 ? 0.171 5.646 -17.565 1.00 92.44 237 PHE A O 1
ATOM 1901 N N . TYR A 1 238 ? -0.954 7.166 -18.762 1.00 93.50 238 TYR A N 1
ATOM 1902 C CA . TYR A 1 238 ? 0.219 7.553 -19.552 1.00 93.50 238 TYR A CA 1
ATOM 1903 C C . TYR A 1 238 ? 1.271 8.283 -18.721 1.00 93.50 238 TYR A C 1
ATOM 1905 O O . TYR A 1 238 ? 2.458 8.020 -18.895 1.00 93.50 238 TYR A O 1
ATOM 1913 N N . ILE A 1 239 ? 0.864 9.151 -17.791 1.00 94.38 239 ILE A N 1
ATOM 1914 C CA . ILE A 1 239 ? 1.799 9.808 -16.865 1.00 94.38 239 ILE A CA 1
ATOM 1915 C C . ILE A 1 239 ? 2.535 8.758 -16.029 1.00 94.38 239 ILE A C 1
ATOM 1917 O O . ILE A 1 239 ? 3.761 8.797 -15.922 1.00 94.38 239 ILE A O 1
ATOM 1921 N N . PHE A 1 240 ? 1.800 7.786 -15.490 1.00 92.00 240 PHE A N 1
ATOM 1922 C CA . PHE A 1 240 ? 2.368 6.672 -14.741 1.00 92.00 240 PHE A CA 1
ATOM 1923 C C . PHE A 1 240 ? 3.365 5.875 -15.587 1.00 92.00 240 PHE A C 1
ATOM 1925 O O . PHE A 1 240 ? 4.492 5.644 -15.146 1.00 92.00 240 PHE A O 1
ATOM 1932 N N . LEU A 1 241 ? 2.993 5.507 -16.816 1.00 92.25 241 LEU A N 1
ATOM 1933 C CA . LEU A 1 241 ? 3.882 4.805 -17.741 1.00 92.25 241 LEU A CA 1
ATOM 1934 C C . LEU A 1 241 ? 5.154 5.594 -18.040 1.00 92.25 241 LEU A C 1
ATOM 1936 O O . LEU A 1 241 ? 6.240 5.025 -18.013 1.00 92.25 241 LEU A O 1
ATOM 1940 N N . ILE A 1 242 ? 5.043 6.895 -18.298 1.00 92.44 242 ILE A N 1
ATOM 1941 C CA . ILE A 1 242 ? 6.189 7.760 -18.595 1.00 92.44 242 ILE A CA 1
ATOM 1942 C C . ILE A 1 242 ? 7.163 7.784 -17.416 1.00 92.44 242 ILE A C 1
ATOM 1944 O O . ILE A 1 242 ? 8.354 7.542 -17.606 1.00 92.44 242 ILE A O 1
ATOM 1948 N N . ILE A 1 243 ? 6.663 8.035 -16.204 1.00 93.44 243 ILE A N 1
ATOM 1949 C CA . ILE A 1 243 ? 7.494 8.157 -14.998 1.00 93.44 243 ILE A CA 1
ATOM 1950 C C . ILE A 1 243 ? 8.178 6.826 -14.679 1.00 93.44 243 ILE A C 1
ATOM 1952 O O . ILE A 1 243 ? 9.391 6.782 -14.477 1.00 93.44 243 ILE A O 1
ATOM 1956 N N . THR A 1 244 ? 7.412 5.735 -14.662 1.00 92.00 244 THR A N 1
ATOM 1957 C CA . THR A 1 244 ? 7.934 4.405 -14.316 1.00 92.00 244 THR A CA 1
ATOM 1958 C C . THR A 1 244 ? 8.926 3.896 -15.352 1.00 92.00 244 THR A C 1
ATOM 1960 O O . THR A 1 244 ? 10.027 3.484 -14.986 1.00 92.00 244 THR A O 1
ATOM 1963 N N . THR A 1 245 ? 8.594 4.003 -16.640 1.00 91.38 245 THR A N 1
ATOM 1964 C CA . THR A 1 245 ? 9.495 3.596 -17.726 1.00 91.38 245 THR A CA 1
ATOM 1965 C C . THR A 1 245 ? 10.779 4.408 -17.687 1.00 91.38 245 THR A C 1
ATOM 1967 O O . THR A 1 245 ? 11.858 3.838 -17.792 1.00 91.38 245 THR A O 1
ATOM 1970 N N . PHE A 1 246 ? 10.697 5.727 -17.491 1.00 91.69 246 PHE A N 1
ATOM 1971 C CA . PHE A 1 246 ? 11.881 6.579 -17.398 1.00 91.69 246 PHE A CA 1
ATOM 1972 C C . PHE A 1 246 ? 12.777 6.197 -16.214 1.00 91.69 246 PHE A C 1
ATOM 1974 O O . PHE A 1 246 ? 13.991 6.065 -16.384 1.00 91.69 246 PHE A O 1
ATOM 1981 N N . ALA A 1 247 ? 12.195 5.990 -15.031 1.00 92.19 247 ALA A N 1
ATOM 1982 C CA . ALA A 1 247 ? 12.940 5.623 -13.829 1.00 92.19 247 ALA A CA 1
ATOM 1983 C C . ALA A 1 247 ? 13.668 4.282 -14.003 1.00 92.19 247 ALA A C 1
ATOM 1985 O O . ALA A 1 247 ? 14.868 4.175 -13.745 1.00 92.19 247 ALA A O 1
ATOM 1986 N N . VAL A 1 248 ? 12.962 3.273 -14.507 1.00 91.25 248 VAL A N 1
ATOM 1987 C CA . VAL A 1 248 ? 13.501 1.920 -14.657 1.00 91.25 248 VAL A CA 1
ATOM 1988 C C . VAL A 1 248 ? 14.479 1.824 -15.832 1.00 91.25 248 VAL A C 1
ATOM 1990 O O . VAL A 1 248 ? 15.521 1.177 -15.724 1.00 91.25 248 VAL A O 1
ATOM 1993 N N . ALA A 1 249 ? 14.221 2.542 -16.927 1.00 90.38 249 ALA A N 1
ATOM 1994 C CA . ALA A 1 249 ? 15.169 2.679 -18.026 1.00 90.38 249 ALA A CA 1
ATOM 1995 C C . ALA A 1 249 ? 16.472 3.353 -17.574 1.00 90.38 249 ALA A C 1
ATOM 1997 O O . ALA A 1 249 ? 17.561 2.902 -17.926 1.00 90.38 249 ALA A O 1
ATOM 1998 N N . SER A 1 250 ? 16.373 4.400 -16.752 1.00 90.19 250 SER A N 1
ATOM 1999 C CA . SER A 1 250 ? 17.538 5.081 -16.177 1.00 90.19 250 SER A CA 1
ATOM 2000 C C . SER A 1 250 ? 18.339 4.159 -15.259 1.00 90.19 250 SER A C 1
ATOM 2002 O O . SER A 1 250 ? 19.568 4.171 -15.303 1.00 90.19 250 SER A O 1
ATOM 2004 N N . LEU A 1 251 ? 17.666 3.302 -14.486 1.00 90.81 251 LEU A N 1
ATOM 2005 C CA . LEU A 1 251 ? 18.326 2.261 -13.698 1.00 90.81 251 LEU A CA 1
ATOM 2006 C C . LEU A 1 251 ? 19.062 1.256 -14.600 1.00 90.81 251 LEU A C 1
ATOM 2008 O O . LEU A 1 251 ? 20.209 0.911 -14.325 1.00 90.81 251 LEU A O 1
ATOM 2012 N N . GLY A 1 252 ? 18.448 0.838 -15.710 1.00 89.44 252 GLY A N 1
ATOM 2013 C CA . GLY A 1 252 ? 19.088 -0.016 -16.716 1.00 89.44 252 GLY A CA 1
ATOM 2014 C C . GLY A 1 252 ? 20.337 0.621 -17.324 1.00 89.44 252 GLY A C 1
ATOM 2015 O O . GLY A 1 252 ? 21.370 -0.037 -17.439 1.00 89.44 252 GLY A O 1
ATOM 2016 N N . LEU A 1 253 ? 20.283 1.918 -17.644 1.00 88.88 253 LEU A N 1
ATOM 2017 C CA . LEU A 1 253 ? 21.449 2.684 -18.098 1.00 88.88 253 LEU A CA 1
ATOM 2018 C C . LEU A 1 253 ? 22.551 2.737 -17.041 1.00 88.88 253 LEU A C 1
ATOM 2020 O O . LEU A 1 253 ? 23.722 2.554 -17.374 1.00 88.88 253 LEU A O 1
ATOM 2024 N N . LEU A 1 254 ? 22.183 2.981 -15.782 1.00 89.88 254 LEU A N 1
ATOM 2025 C CA . LEU A 1 254 ? 23.123 3.043 -14.669 1.00 89.88 254 LEU A CA 1
ATOM 2026 C C . LEU A 1 254 ? 23.860 1.711 -14.524 1.00 89.88 254 LEU A C 1
ATOM 2028 O O . LEU A 1 254 ? 25.089 1.696 -14.541 1.00 89.88 254 LEU A O 1
ATOM 2032 N N . VAL A 1 255 ? 23.130 0.596 -14.473 1.00 89.75 255 VAL A N 1
ATOM 2033 C CA . VAL A 1 255 ? 23.725 -0.746 -14.406 1.00 89.75 255 VAL A CA 1
ATOM 2034 C C . VAL A 1 255 ? 24.614 -0.985 -15.623 1.00 89.75 255 VAL A C 1
ATOM 2036 O O . VAL A 1 255 ? 25.789 -1.316 -15.471 1.00 89.75 255 VAL A O 1
ATOM 2039 N N . ALA A 1 256 ? 24.108 -0.736 -16.832 1.00 88.31 256 ALA A N 1
ATOM 2040 C CA . ALA A 1 256 ? 24.875 -0.929 -18.056 1.00 88.31 256 ALA A CA 1
ATOM 2041 C C . ALA A 1 256 ? 26.152 -0.078 -18.100 1.00 88.31 256 ALA A C 1
ATOM 2043 O O . ALA A 1 256 ? 27.116 -0.483 -18.746 1.00 88.31 256 ALA A O 1
ATOM 2044 N N . SER A 1 257 ? 26.207 1.070 -17.417 1.00 86.81 257 SER A N 1
ATOM 2045 C CA . SER A 1 257 ? 27.404 1.916 -17.372 1.00 86.81 257 SER A CA 1
ATOM 2046 C C . SER A 1 257 ? 28.584 1.262 -16.639 1.00 86.81 257 SER A C 1
ATOM 2048 O O . SER A 1 257 ? 29.715 1.422 -17.096 1.00 86.81 257 SER A O 1
ATOM 2050 N N . PHE A 1 258 ? 28.329 0.463 -15.595 1.00 89.75 258 PHE A N 1
ATOM 2051 C CA . PHE A 1 258 ? 29.361 -0.160 -14.752 1.00 89.75 258 PHE A CA 1
ATOM 2052 C C . PHE A 1 258 ? 29.964 -1.448 -15.319 1.00 89.75 258 PHE A C 1
ATOM 2054 O O . PHE A 1 258 ? 31.022 -1.880 -14.865 1.00 89.75 258 PHE A O 1
ATOM 2061 N N . PHE A 1 259 ? 29.312 -2.074 -16.299 1.00 90.19 259 PHE A N 1
ATOM 2062 C CA . PHE A 1 259 ? 29.738 -3.365 -16.837 1.00 90.19 259 PHE A CA 1
ATOM 2063 C C . PHE A 1 259 ? 30.126 -3.275 -18.316 1.00 90.19 259 PHE A C 1
ATOM 2065 O O . PHE A 1 259 ? 29.591 -2.470 -19.083 1.00 90.19 259 PHE A O 1
ATOM 2072 N N . ASP A 1 260 ? 31.039 -4.153 -18.734 1.00 86.88 260 ASP A N 1
ATOM 2073 C CA . ASP A 1 260 ? 31.479 -4.253 -20.133 1.00 86.88 260 ASP A CA 1
ATOM 2074 C C . ASP A 1 260 ? 30.603 -5.185 -20.972 1.00 86.88 260 ASP A C 1
ATOM 2076 O O . ASP A 1 260 ? 30.509 -5.022 -22.185 1.00 86.88 260 ASP A O 1
ATOM 2080 N N . SER A 1 261 ? 29.976 -6.179 -20.339 1.00 88.94 261 SER A N 1
ATOM 2081 C CA . SER A 1 261 ? 29.161 -7.177 -21.022 1.00 88.94 261 SER A CA 1
ATOM 2082 C C . SER A 1 261 ? 27.878 -7.475 -20.264 1.00 88.94 261 SER A C 1
ATOM 2084 O O . SER A 1 261 ? 27.824 -7.412 -19.032 1.00 88.94 261 SER A O 1
ATOM 2086 N N . ILE A 1 262 ? 26.863 -7.870 -21.031 1.00 88.62 262 ILE A N 1
ATOM 2087 C CA . ILE A 1 262 ? 25.564 -8.269 -20.503 1.00 88.62 262 ILE A CA 1
ATOM 2088 C C . ILE A 1 262 ? 25.715 -9.426 -19.506 1.00 88.62 262 ILE A C 1
ATOM 2090 O O . ILE A 1 262 ? 25.203 -9.349 -18.395 1.00 88.62 262 ILE A O 1
ATOM 2094 N N . SER A 1 263 ? 26.531 -10.436 -19.825 1.00 90.19 263 SER A N 1
ATOM 2095 C CA . SER A 1 263 ? 26.748 -11.597 -18.956 1.00 90.19 263 SER A CA 1
ATOM 2096 C C . SER A 1 263 ? 27.338 -11.223 -17.594 1.00 90.19 263 SER A C 1
ATOM 2098 O O . SER A 1 263 ? 26.928 -11.789 -16.585 1.00 90.19 263 SER A O 1
ATOM 2100 N N . LYS A 1 264 ? 28.260 -10.246 -17.537 1.00 89.38 264 LYS A N 1
ATOM 2101 C CA . LYS A 1 264 ? 28.817 -9.751 -16.265 1.00 89.38 264 LYS A CA 1
ATOM 2102 C C . LYS A 1 264 ? 27.757 -9.021 -15.440 1.00 89.38 264 LYS A C 1
ATOM 2104 O O . LYS A 1 264 ? 27.636 -9.284 -14.248 1.00 89.38 264 LYS A O 1
ATOM 2109 N N . ALA A 1 265 ? 26.975 -8.147 -16.077 1.00 89.12 265 ALA A N 1
ATOM 2110 C CA . ALA A 1 265 ? 25.923 -7.391 -15.403 1.00 89.12 265 ALA A CA 1
ATOM 2111 C C . ALA A 1 265 ? 24.850 -8.313 -14.807 1.00 89.12 265 ALA A C 1
ATOM 2113 O O . ALA A 1 265 ? 24.507 -8.196 -13.634 1.00 89.12 265 ALA A O 1
ATOM 2114 N N . PHE A 1 266 ? 24.371 -9.281 -15.591 1.00 88.56 266 PHE A N 1
ATOM 2115 C CA . PHE A 1 266 ? 23.414 -10.276 -15.112 1.00 88.56 266 PHE A CA 1
ATOM 2116 C C . PHE A 1 266 ? 23.999 -11.178 -14.028 1.00 88.56 266 PHE A C 1
ATOM 2118 O O . PHE A 1 266 ? 23.315 -11.434 -13.045 1.00 88.56 266 PHE A O 1
ATOM 2125 N N . GLY A 1 267 ? 25.256 -11.611 -14.157 1.00 89.06 267 GLY A N 1
ATOM 2126 C CA . GLY A 1 267 ? 25.914 -12.427 -13.134 1.00 89.06 267 GLY A CA 1
ATOM 2127 C C . GLY A 1 267 ? 25.932 -11.754 -11.759 1.00 89.06 267 GLY A C 1
ATOM 2128 O O . GLY A 1 267 ? 25.606 -12.394 -10.763 1.00 89.06 267 GLY A O 1
ATOM 2129 N N . VAL A 1 268 ? 26.230 -10.451 -11.706 1.00 88.69 268 VAL A N 1
ATOM 2130 C CA . VAL A 1 268 ? 26.196 -9.683 -10.449 1.00 88.69 268 VAL A CA 1
ATOM 2131 C C . VAL A 1 268 ? 24.770 -9.502 -9.932 1.00 88.69 268 VAL A C 1
ATOM 2133 O O . VAL A 1 268 ? 24.542 -9.686 -8.740 1.00 88.69 268 VAL A O 1
ATOM 2136 N N . MET A 1 269 ? 23.798 -9.207 -10.802 1.00 86.75 269 MET A N 1
ATOM 2137 C CA . MET A 1 269 ? 22.390 -9.114 -10.387 1.00 86.75 269 MET A CA 1
ATOM 2138 C C . MET A 1 269 ? 21.887 -10.430 -9.778 1.00 86.75 269 MET A C 1
ATOM 2140 O O . MET A 1 269 ? 21.272 -10.407 -8.716 1.00 86.75 269 MET A O 1
ATOM 2144 N N . TYR A 1 270 ? 22.199 -11.575 -10.393 1.00 89.31 270 TYR A N 1
ATOM 2145 C CA . TYR A 1 270 ? 21.835 -12.888 -9.852 1.00 89.31 270 TYR A CA 1
ATOM 2146 C C . TYR A 1 270 ? 22.525 -13.183 -8.519 1.00 89.31 270 TYR A C 1
ATOM 2148 O O . TYR A 1 270 ? 21.880 -13.688 -7.607 1.00 89.31 270 TYR A O 1
ATOM 2156 N N . ALA A 1 271 ? 23.809 -12.842 -8.375 1.00 91.62 271 ALA A N 1
ATOM 2157 C CA . ALA A 1 271 ? 24.523 -13.019 -7.112 1.00 91.62 271 ALA A CA 1
ATOM 2158 C C . ALA A 1 271 ? 23.892 -12.197 -5.974 1.00 91.62 271 ALA A C 1
ATOM 2160 O O . ALA A 1 271 ? 23.730 -12.707 -4.870 1.00 91.62 271 ALA A O 1
ATOM 2161 N N . ILE A 1 272 ? 23.482 -10.956 -6.259 1.00 90.69 272 ILE A N 1
ATOM 2162 C CA . ILE A 1 272 ? 22.759 -10.106 -5.303 1.00 90.69 272 ILE A CA 1
ATOM 2163 C C . ILE A 1 272 ? 21.407 -10.727 -4.941 1.00 90.69 272 ILE A C 1
ATOM 2165 O O . ILE A 1 272 ? 21.080 -10.801 -3.764 1.00 90.69 272 ILE A O 1
ATOM 2169 N N . MET A 1 273 ? 20.646 -11.213 -5.927 1.00 89.12 273 MET A N 1
ATOM 2170 C CA . MET A 1 273 ? 19.344 -11.850 -5.687 1.00 89.12 273 MET A CA 1
ATOM 2171 C C . MET A 1 273 ? 19.431 -13.126 -4.845 1.00 89.12 273 MET A C 1
ATOM 2173 O O . MET A 1 273 ? 18.492 -13.418 -4.125 1.00 89.12 273 MET A O 1
ATOM 2177 N N . ILE A 1 274 ? 20.517 -13.896 -4.955 1.00 93.62 274 ILE A N 1
ATOM 2178 C CA . ILE A 1 274 ? 20.730 -15.111 -4.147 1.00 93.62 274 ILE A CA 1
ATOM 2179 C C . ILE A 1 274 ? 21.182 -14.761 -2.721 1.00 93.62 274 ILE A C 1
ATOM 2181 O O . ILE A 1 274 ? 20.980 -15.543 -1.798 1.00 93.62 274 ILE A O 1
ATOM 2185 N N . SER A 1 275 ? 21.835 -13.610 -2.546 1.00 90.56 275 SER A N 1
ATOM 2186 C CA . SER A 1 275 ? 22.353 -13.157 -1.253 1.00 90.56 275 SER A CA 1
ATOM 2187 C C . SER A 1 275 ? 21.321 -12.420 -0.390 1.00 90.56 275 SER A C 1
ATOM 2189 O O . SER A 1 275 ? 21.603 -12.202 0.790 1.00 90.56 275 SER A O 1
ATOM 2191 N N . LEU A 1 276 ? 20.207 -11.981 -0.980 1.00 81.75 276 LEU A N 1
ATOM 2192 C CA . LEU A 1 276 ? 19.062 -11.342 -0.320 1.00 81.75 276 LEU A CA 1
ATOM 2193 C C . LEU A 1 276 ? 18.015 -12.393 0.051 1.00 81.75 276 LEU A C 1
ATOM 2195 O O . LEU A 1 276 ? 17.453 -12.262 1.158 1.00 81.75 276 LEU A O 1
#